Protein AF-A0A382ICH4-F1 (afdb_monomer_lite)

Foldseek 3Di:
DVCVVQCAAVPPDPLVVLLQLQLVPLQFPQADAQQDDCVPDDDCNSVSLVSLCVLVVLLVCVVCDVVLVVVLVVVLCVVAPVHDDDLVSSVVSNVVSDPDDCCLPSVVRHVDSWAWAWAWEDDPQKIKIFTPIQRDDWWWKWFAAPVRDTDDIDIDDDDGTMDMDGDPPRTPKMFIPPVPSGSHQARLRRINDEAEAEASHHYHDDSHYNYWYKYWAQPDADPQQGTKTFIKIWDDPTGNDQKIWIKTWTARPVVGDIKIKIKMKGKDRDDPAFSTKIWMWIFIDDPVDGDIDIDIDGDDDDD

Structure (mmCIF, N/CA/C/O backbone):
data_AF-A0A382ICH4-F1
#
_entry.id   AF-A0A382ICH4-F1
#
loop_
_atom_site.group_PDB
_atom_site.id
_atom_site.type_symbol
_atom_site.label_atom_id
_atom_site.label_alt_id
_atom_site.label_comp_id
_atom_site.label_asym_id
_atom_site.label_entity_id
_atom_site.label_seq_id
_atom_site.pdbx_PDB_ins_code
_atom_site.Cartn_x
_atom_site.Cartn_y
_atom_site.Cartn_z
_atom_site.occupancy
_atom_site.B_iso_or_equiv
_atom_site.auth_seq_id
_atom_site.auth_comp_id
_atom_site.auth_asym_id
_atom_site.auth_atom_id
_atom_site.pdbx_PDB_model_num
ATOM 1 N N . MET A 1 1 ? -13.951 3.269 -27.138 1.00 68.88 1 MET A N 1
ATOM 2 C CA . MET A 1 1 ? -12.563 3.792 -27.152 1.00 68.88 1 MET A CA 1
ATOM 3 C C . MET A 1 1 ? -11.577 2.667 -27.447 1.00 68.88 1 MET A C 1
ATOM 5 O O . MET A 1 1 ? -11.912 1.513 -27.205 1.00 68.88 1 MET A O 1
ATOM 9 N N . VAL A 1 2 ? -10.384 2.991 -27.962 1.00 75.94 2 VAL A N 1
ATOM 10 C CA . VAL A 1 2 ? -9.274 2.035 -28.182 1.00 75.94 2 VAL A CA 1
ATOM 11 C C . VAL A 1 2 ? -8.896 1.301 -26.886 1.00 75.94 2 VAL A C 1
ATOM 13 O O . VAL A 1 2 ? -8.631 0.105 -26.926 1.00 75.94 2 VAL A O 1
ATOM 16 N N . GLN A 1 3 ? -9.004 1.981 -25.740 1.00 73.62 3 GLN A N 1
ATOM 17 C CA . GLN A 1 3 ? -8.797 1.424 -24.401 1.00 73.62 3 GLN A CA 1
ATOM 18 C C . GLN A 1 3 ? -9.584 0.124 -24.154 1.00 73.62 3 GLN A C 1
ATOM 20 O O . GLN A 1 3 ? -8.986 -0.904 -23.850 1.00 73.62 3 GLN A O 1
ATOM 25 N N . ASN A 1 4 ? -10.901 0.128 -24.391 1.00 77.12 4 ASN A N 1
ATOM 26 C CA . ASN A 1 4 ? -11.757 -1.048 -24.174 1.00 77.12 4 ASN A CA 1
ATOM 27 C C . ASN A 1 4 ? -11.431 -2.205 -25.128 1.00 77.12 4 ASN A C 1
ATOM 29 O O . ASN A 1 4 ? -11.618 -3.361 -24.767 1.00 77.12 4 ASN A O 1
ATOM 33 N N . LYS A 1 5 ? -10.954 -1.904 -26.345 1.00 82.06 5 LYS A N 1
ATOM 34 C CA . LYS A 1 5 ? -10.548 -2.935 -27.315 1.00 82.06 5 LYS A CA 1
ATOM 35 C C . LYS A 1 5 ? -9.237 -3.613 -26.914 1.00 82.06 5 LYS A C 1
ATOM 37 O O . LYS A 1 5 ? -9.066 -4.790 -27.200 1.00 82.06 5 LYS A O 1
ATOM 42 N N . LEU A 1 6 ? -8.331 -2.870 -26.275 1.00 78.62 6 LEU A N 1
ATOM 43 C CA . LEU A 1 6 ? -7.047 -3.377 -25.782 1.00 78.62 6 LEU A CA 1
ATOM 44 C C . LEU A 1 6 ? -7.131 -3.968 -24.367 1.00 78.62 6 LEU A C 1
ATOM 46 O O . LEU A 1 6 ? -6.194 -4.636 -23.952 1.00 78.62 6 LEU A O 1
ATOM 50 N N . GLY A 1 7 ? -8.232 -3.734 -23.645 1.00 80.25 7 GLY A N 1
ATOM 51 C CA . GLY A 1 7 ? -8.434 -4.237 -22.285 1.00 80.25 7 GLY A CA 1
ATOM 52 C C . GLY A 1 7 ? -7.637 -3.497 -21.207 1.00 80.25 7 GLY A C 1
ATOM 53 O O . GLY A 1 7 ? -7.487 -4.033 -20.118 1.00 80.25 7 GLY A O 1
ATOM 54 N N . ILE A 1 8 ? -7.145 -2.282 -21.486 1.00 81.75 8 ILE A N 1
ATOM 55 C CA . ILE A 1 8 ? -6.365 -1.495 -20.514 1.00 81.75 8 ILE A CA 1
ATOM 56 C C . ILE A 1 8 ? -7.240 -1.167 -19.297 1.00 81.75 8 ILE A C 1
ATOM 58 O O . ILE A 1 8 ? -8.280 -0.519 -19.458 1.00 81.75 8 ILE A O 1
ATOM 62 N N . ALA A 1 9 ? -6.770 -1.537 -18.103 1.00 82.06 9 ALA A N 1
ATOM 63 C CA . ALA A 1 9 ? -7.409 -1.262 -16.816 1.00 82.06 9 ALA A CA 1
ATOM 64 C C . ALA A 1 9 ? -8.843 -1.809 -16.707 1.00 82.06 9 ALA A C 1
ATOM 66 O O . ALA A 1 9 ? -9.706 -1.190 -16.085 1.00 82.06 9 ALA A O 1
ATOM 67 N N . LYS A 1 10 ? -9.129 -2.938 -17.369 1.00 83.12 10 LYS A N 1
ATOM 68 C CA . LYS A 1 10 ? -10.495 -3.460 -17.502 1.00 83.12 10 LYS A CA 1
ATOM 69 C C . LYS A 1 10 ? -11.122 -3.848 -16.159 1.00 83.12 10 LYS A C 1
ATOM 71 O O . LYS A 1 10 ? -12.328 -3.675 -16.006 1.00 83.12 10 LYS A O 1
ATOM 76 N N . ASN A 1 11 ? -10.332 -4.372 -15.224 1.00 86.25 11 ASN A N 1
ATOM 77 C CA . ASN A 1 11 ? -10.793 -4.876 -13.930 1.00 86.25 11 ASN A CA 1
ATOM 78 C C . ASN A 1 11 ? -10.281 -4.024 -12.759 1.00 86.25 11 ASN A C 1
ATOM 80 O O . ASN A 1 11 ? -10.282 -4.478 -11.614 1.00 86.25 11 ASN A O 1
ATOM 84 N N . LEU A 1 12 ? -9.835 -2.798 -13.037 1.00 87.19 12 LEU A N 1
ATOM 85 C CA . LEU A 1 12 ? -9.295 -1.906 -12.024 1.00 87.19 12 LEU A CA 1
ATOM 86 C C . LEU A 1 12 ? -10.384 -1.538 -11.004 1.00 87.19 12 LEU A C 1
ATOM 88 O O . LEU A 1 12 ? -11.425 -0.975 -11.357 1.00 87.19 12 LEU A O 1
ATOM 92 N N . LYS A 1 13 ? -10.150 -1.867 -9.731 1.00 89.62 13 LYS A N 1
ATOM 93 C CA . LYS A 1 13 ? -11.107 -1.611 -8.647 1.00 89.62 13 LYS A CA 1
ATOM 94 C C . LYS A 1 13 ? -11.176 -0.108 -8.361 1.00 89.62 13 LYS A C 1
ATOM 96 O O . LYS A 1 13 ? -10.147 0.553 -8.280 1.00 89.62 13 LYS A O 1
ATOM 101 N N . PHE A 1 14 ? -12.369 0.437 -8.105 1.00 87.44 14 PHE A N 1
ATOM 102 C CA . PHE A 1 14 ? -12.491 1.849 -7.706 1.00 87.44 14 PHE A CA 1
ATOM 103 C C . PHE A 1 14 ? -11.710 2.156 -6.416 1.00 87.44 14 PHE A C 1
ATOM 105 O O . PHE A 1 14 ? -11.030 3.172 -6.328 1.00 87.44 14 PHE A O 1
ATOM 112 N N . SER A 1 15 ? -11.720 1.227 -5.453 1.00 89.81 15 SER A N 1
ATOM 113 C CA . SER A 1 15 ? -10.943 1.332 -4.210 1.00 89.81 15 SER A CA 1
ATOM 114 C C . SER A 1 15 ? -9.436 1.457 -4.437 1.00 89.81 15 SER A C 1
ATOM 116 O O . SER A 1 15 ? -8.741 2.041 -3.610 1.00 89.81 15 SER A O 1
ATOM 118 N N . TRP A 1 16 ? -8.926 0.951 -5.563 1.00 92.31 16 TRP A N 1
ATOM 119 C CA . TRP A 1 16 ? -7.519 1.091 -5.908 1.00 92.31 16 TRP A CA 1
ATOM 120 C C . TRP A 1 16 ? -7.150 2.543 -6.235 1.00 92.31 16 TRP A C 1
ATOM 122 O O . TRP A 1 16 ? -6.033 2.947 -5.942 1.00 92.31 16 TRP A O 1
ATOM 132 N N . PHE A 1 17 ? -8.068 3.355 -6.775 1.00 90.75 17 PHE A N 1
ATOM 133 C CA . PHE A 1 17 ? -7.797 4.776 -7.017 1.00 90.75 17 PHE A CA 1
ATOM 134 C C . PHE A 1 17 ? -7.643 5.568 -5.716 1.00 90.75 17 PHE A C 1
ATOM 136 O O . PHE A 1 17 ? -6.726 6.378 -5.616 1.00 90.75 17 PHE A O 1
ATOM 143 N N . GLU A 1 18 ? -8.484 5.309 -4.713 1.00 92.00 18 GLU A N 1
ATOM 144 C CA . GLU A 1 18 ? -8.353 5.939 -3.389 1.00 92.00 18 GLU A CA 1
ATOM 145 C C . GLU A 1 18 ? -7.043 5.524 -2.711 1.00 92.00 18 GLU A C 1
ATOM 147 O O . GLU A 1 18 ? -6.283 6.366 -2.232 1.00 92.00 18 GLU A O 1
ATOM 152 N N . TYR A 1 19 ? -6.719 4.227 -2.770 1.00 95.25 19 TYR A N 1
ATOM 153 C CA . TYR A 1 19 ? -5.421 3.713 -2.336 1.00 95.25 19 TYR A CA 1
ATOM 154 C C . TYR A 1 19 ? -4.259 4.388 -3.068 1.00 95.25 19 TYR A C 1
ATOM 156 O O . TYR A 1 19 ? -3.299 4.810 -2.430 1.00 95.25 19 TYR A O 1
ATOM 164 N N . PHE A 1 20 ? -4.348 4.522 -4.392 1.00 93.62 20 PHE A N 1
ATOM 165 C CA . PHE A 1 20 ? -3.321 5.151 -5.212 1.00 93.62 20 PHE A CA 1
ATOM 166 C C . PHE A 1 20 ? -3.057 6.589 -4.756 1.00 93.62 20 PHE A C 1
ATOM 168 O O . PHE A 1 20 ? -1.901 6.954 -4.565 1.00 93.62 20 PHE A O 1
ATOM 175 N N . GLN A 1 21 ? -4.107 7.394 -4.551 1.00 91.94 21 GLN A N 1
ATOM 176 C CA . GLN A 1 21 ? -3.966 8.783 -4.098 1.00 91.94 21 GLN A CA 1
ATOM 177 C C . GLN A 1 21 ? -3.294 8.867 -2.723 1.00 91.94 21 GLN A C 1
ATOM 179 O O . GLN A 1 21 ? -2.354 9.641 -2.557 1.00 91.94 21 GLN A O 1
ATOM 184 N N . TYR A 1 22 ? -3.711 8.022 -1.775 1.00 94.44 22 TYR A N 1
ATOM 185 C CA . TYR A 1 22 ? -3.114 7.968 -0.441 1.00 94.44 22 TYR A CA 1
ATOM 186 C C . TYR A 1 22 ? -1.641 7.529 -0.488 1.00 94.44 22 TYR A C 1
ATOM 188 O O . TYR A 1 22 ? -0.748 8.219 0.011 1.00 94.44 22 TYR A O 1
ATOM 196 N N . ALA A 1 23 ? -1.369 6.382 -1.112 1.00 94.12 23 ALA A N 1
ATOM 197 C CA . ALA A 1 23 ? -0.060 5.741 -1.081 1.00 94.12 23 ALA A CA 1
ATOM 198 C C . ALA A 1 23 ? 1.003 6.516 -1.878 1.00 94.12 23 ALA A C 1
ATOM 200 O O . ALA A 1 23 ? 2.186 6.416 -1.564 1.00 94.12 23 ALA A O 1
ATOM 201 N N . MET A 1 24 ? 0.602 7.335 -2.861 1.00 90.06 24 MET A N 1
ATOM 202 C CA . MET A 1 24 ? 1.509 8.257 -3.562 1.00 90.06 24 MET A CA 1
ATOM 203 C C . MET A 1 24 ? 2.172 9.272 -2.627 1.00 90.06 24 MET A C 1
ATOM 205 O O . MET A 1 24 ? 3.283 9.719 -2.912 1.00 90.06 24 MET A O 1
ATOM 209 N N . THR A 1 25 ? 1.501 9.662 -1.541 1.00 88.44 25 THR A N 1
ATOM 210 C CA . THR A 1 25 ? 1.976 10.738 -0.663 1.00 88.44 25 THR A CA 1
ATOM 211 C C . THR A 1 25 ? 2.266 10.292 0.756 1.00 88.44 25 THR A C 1
ATOM 213 O O . THR A 1 25 ? 2.956 11.024 1.449 1.00 88.44 25 THR A O 1
ATOM 216 N N . ALA A 1 26 ? 1.811 9.110 1.181 1.00 91.62 26 ALA A N 1
ATOM 217 C CA . ALA A 1 26 ? 1.908 8.626 2.562 1.00 91.62 26 ALA A CA 1
ATOM 218 C C . ALA A 1 26 ? 3.318 8.716 3.177 1.00 91.62 26 ALA A C 1
ATOM 220 O O . ALA A 1 26 ? 3.446 9.071 4.341 1.00 91.62 26 ALA A O 1
ATOM 221 N N . LYS A 1 27 ? 4.372 8.460 2.389 1.00 89.50 27 LYS A N 1
ATOM 222 C CA . LYS A 1 27 ? 5.776 8.539 2.838 1.00 89.50 27 LYS A CA 1
ATOM 223 C C . LYS A 1 27 ? 6.430 9.916 2.647 1.00 89.50 27 LYS A C 1
ATOM 225 O O . LYS A 1 27 ? 7.627 10.074 2.892 1.00 89.50 27 LYS A O 1
ATOM 230 N N . SER A 1 28 ? 5.695 10.910 2.147 1.00 87.06 28 SER A N 1
ATOM 231 C CA . SER A 1 28 ? 6.245 12.249 1.939 1.00 87.06 28 SER A CA 1
ATOM 232 C C . SER A 1 28 ? 6.440 12.954 3.284 1.00 87.06 28 SER A C 1
ATOM 234 O O . SER A 1 28 ? 5.507 13.010 4.082 1.00 87.06 28 SER A O 1
ATOM 236 N N . PRO A 1 29 ? 7.586 13.613 3.517 1.00 84.75 29 PRO A N 1
ATOM 237 C CA . PRO A 1 29 ? 7.788 14.405 4.730 1.00 84.75 29 PRO A CA 1
ATOM 238 C C . PRO A 1 29 ? 6.921 15.674 4.777 1.00 84.75 29 PRO A C 1
ATOM 240 O O . PRO A 1 29 ? 6.910 16.371 5.781 1.00 84.75 29 PRO A O 1
ATOM 243 N N . SER A 1 30 ? 6.198 15.991 3.696 1.00 87.25 30 SER A N 1
ATOM 244 C CA . SER A 1 30 ? 5.257 17.114 3.639 1.00 87.25 30 SER A CA 1
ATOM 245 C C . SER A 1 30 ? 3.813 16.738 3.985 1.00 87.25 30 SER A C 1
ATOM 247 O O . SER A 1 30 ? 2.936 17.592 3.842 1.00 87.25 30 SER A O 1
ATOM 249 N N . VAL A 1 31 ? 3.530 15.482 4.356 1.00 90.69 31 VAL A N 1
ATOM 250 C CA . VAL A 1 31 ? 2.182 15.066 4.781 1.00 90.69 31 VAL A CA 1
ATOM 251 C C . VAL A 1 31 ? 1.790 15.826 6.047 1.00 90.69 31 VAL A C 1
ATOM 253 O O . VAL A 1 31 ? 2.623 16.105 6.904 1.00 90.69 31 VAL A O 1
ATOM 256 N N . GLN A 1 32 ? 0.509 16.169 6.161 1.00 94.00 32 GLN A N 1
ATOM 257 C CA . GLN A 1 32 ? -0.069 16.805 7.344 1.00 94.00 32 GLN A CA 1
ATOM 258 C C . GLN A 1 32 ? -1.134 15.884 7.968 1.00 94.00 32 GLN A C 1
ATOM 260 O O . GLN A 1 32 ? -1.776 15.132 7.231 1.00 94.00 32 GLN A O 1
ATOM 265 N N . PRO A 1 33 ? -1.326 15.908 9.300 1.00 94.44 33 PRO A N 1
ATOM 266 C CA . PRO A 1 33 ? -2.348 15.101 9.969 1.00 94.44 33 PRO A CA 1
ATOM 267 C C . PRO A 1 33 ? -3.765 15.566 9.607 1.00 94.44 33 PRO A C 1
ATOM 269 O O . PRO A 1 33 ? -3.960 16.711 9.202 1.00 94.44 33 PRO A O 1
ATOM 272 N N . LEU A 1 34 ? -4.760 14.688 9.781 1.00 93.00 34 LEU A N 1
ATOM 273 C CA . LEU A 1 34 ? -6.161 14.949 9.411 1.00 93.00 34 LEU A CA 1
ATOM 274 C C . LEU A 1 34 ? -6.870 15.918 10.368 1.00 93.00 34 LEU A C 1
ATOM 276 O O . LEU A 1 34 ? -7.884 16.516 10.006 1.00 93.00 34 LEU A O 1
ATOM 280 N N . SER A 1 35 ? -6.346 16.074 11.583 1.00 91.69 35 SER A N 1
ATOM 281 C CA . SER A 1 35 ? -6.922 16.896 12.652 1.00 91.69 35 SER A CA 1
ATOM 282 C C . SER A 1 35 ? -6.744 18.411 12.469 1.00 91.69 35 SER A C 1
ATOM 284 O O . SER A 1 35 ? -7.270 19.184 13.272 1.00 91.69 35 SER A O 1
ATOM 286 N N . LEU A 1 36 ? -6.039 18.864 11.424 1.00 92.81 36 LEU A N 1
ATOM 287 C CA . LEU A 1 36 ? -5.849 20.295 11.169 1.00 92.81 36 LEU A CA 1
ATOM 288 C C . LEU A 1 36 ? -7.116 20.975 10.641 1.00 92.81 36 LEU A C 1
ATOM 290 O O . LEU A 1 36 ? -7.967 20.375 9.974 1.00 92.81 36 LEU A O 1
ATOM 294 N N . LYS A 1 37 ? -7.205 22.286 10.868 1.00 90.81 37 LYS A N 1
ATOM 295 C CA . LYS A 1 37 ? -8.235 23.134 10.264 1.00 90.81 37 LYS A CA 1
ATOM 296 C C . LYS A 1 37 ? -7.954 23.341 8.781 1.00 90.81 37 LYS A C 1
ATOM 298 O O . LYS A 1 37 ? -6.813 23.350 8.330 1.00 90.81 37 LYS A O 1
ATOM 303 N N . ALA A 1 38 ? -9.010 23.613 8.016 1.00 89.12 38 ALA A N 1
ATOM 304 C CA . ALA A 1 38 ? -8.916 23.797 6.567 1.00 89.12 38 ALA A CA 1
ATOM 305 C C . ALA A 1 38 ? -7.869 24.848 6.139 1.00 89.12 38 ALA A C 1
ATOM 307 O O . ALA A 1 38 ? -7.194 24.664 5.133 1.00 89.12 38 ALA A O 1
ATOM 308 N N . ASN A 1 39 ? -7.712 25.928 6.909 1.00 92.62 39 ASN A N 1
ATOM 309 C CA . ASN A 1 39 ? -6.767 27.013 6.634 1.00 92.62 39 ASN A CA 1
ATOM 310 C C . ASN A 1 39 ? -5.325 26.741 7.104 1.00 92.62 39 ASN A C 1
ATOM 312 O O . ASN A 1 39 ? -4.461 27.581 6.872 1.00 92.62 39 ASN A O 1
ATOM 316 N N . GLU A 1 40 ? -5.072 25.621 7.783 1.00 94.12 40 GLU A N 1
ATOM 317 C CA . GLU A 1 40 ? -3.742 25.199 8.252 1.00 94.12 40 GLU A CA 1
ATOM 318 C C . GLU A 1 40 ? -3.070 24.223 7.269 1.00 94.12 40 GLU A C 1
ATOM 320 O O . GLU A 1 40 ? -1.880 23.925 7.389 1.00 94.12 40 GLU A O 1
ATOM 325 N N . TYR A 1 41 ? -3.812 23.728 6.275 1.00 92.44 41 TYR A N 1
ATOM 326 C CA . TYR A 1 41 ? -3.265 22.864 5.235 1.00 92.44 41 TYR A CA 1
ATOM 327 C C . TYR A 1 41 ? -2.511 23.643 4.161 1.00 92.44 41 TYR A C 1
ATOM 329 O O . TYR A 1 41 ? -2.960 24.680 3.674 1.00 92.44 41 TYR A O 1
ATOM 337 N N . ASN A 1 42 ? -1.394 23.066 3.728 1.00 90.62 42 ASN A N 1
ATOM 338 C CA . ASN A 1 42 ? -0.541 23.597 2.678 1.00 90.62 42 ASN A CA 1
ATOM 339 C C . ASN A 1 42 ? -0.846 22.925 1.334 1.00 90.62 42 ASN A C 1
ATOM 341 O O . ASN A 1 42 ? -0.869 21.697 1.226 1.00 90.62 42 ASN A O 1
ATOM 345 N N . GLY A 1 43 ? -1.022 23.732 0.284 1.00 87.12 43 GLY A N 1
ATOM 346 C CA . GLY A 1 43 ? -1.109 23.254 -1.098 1.00 87.12 43 GLY A CA 1
ATOM 347 C C . GLY A 1 43 ? -2.149 22.147 -1.306 1.00 87.12 43 GLY A C 1
ATOM 348 O O . GLY A 1 43 ? -3.326 22.310 -0.991 1.00 87.12 43 GLY A O 1
ATOM 349 N N . SER A 1 44 ? -1.714 21.014 -1.861 1.00 84.44 44 SER A N 1
ATOM 350 C CA . SER A 1 44 ? -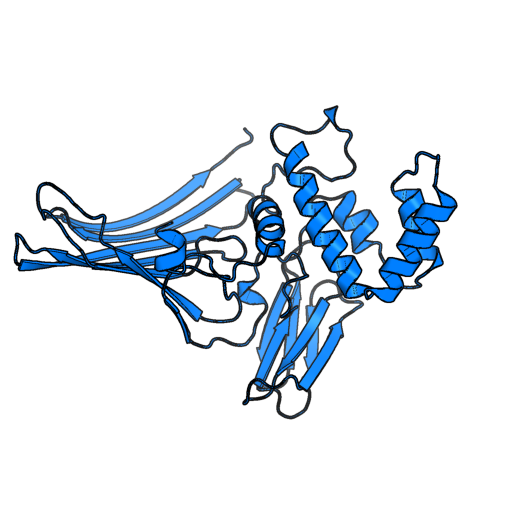2.578 19.873 -2.183 1.00 84.44 44 SER A CA 1
ATOM 351 C C . SER A 1 44 ? -2.943 18.988 -0.984 1.00 84.44 44 SER A C 1
ATOM 353 O O . SER A 1 44 ? -3.823 18.138 -1.137 1.00 84.44 44 SER A O 1
ATOM 355 N N . ASN A 1 45 ? -2.340 19.180 0.200 1.00 85.88 45 ASN A N 1
ATOM 356 C CA . ASN A 1 45 ? -2.599 18.324 1.368 1.00 85.88 45 ASN A CA 1
ATOM 357 C C . ASN A 1 45 ? -4.078 18.307 1.760 1.00 85.88 45 ASN A C 1
ATOM 359 O O . ASN A 1 45 ? -4.604 17.244 2.076 1.00 85.88 45 ASN A O 1
ATOM 363 N N . TYR A 1 46 ? -4.780 19.442 1.640 1.00 85.94 46 TYR A N 1
ATOM 364 C CA . TYR A 1 46 ? -6.213 19.512 1.941 1.00 85.94 46 TYR A CA 1
ATOM 365 C C . TYR A 1 46 ? -7.035 18.474 1.155 1.00 85.94 46 TYR A C 1
ATOM 367 O O . TYR A 1 46 ? -7.942 17.857 1.706 1.00 85.94 46 TYR A O 1
ATOM 375 N N . GLY A 1 47 ? -6.704 18.254 -0.123 1.00 84.00 47 GLY A N 1
ATOM 376 C CA . GLY A 1 47 ? -7.377 17.266 -0.971 1.00 84.00 47 GLY A CA 1
ATOM 377 C C . GLY A 1 47 ? -6.918 15.830 -0.708 1.00 84.00 47 GLY A C 1
ATOM 378 O O . GLY A 1 47 ? -7.734 14.911 -0.701 1.00 84.00 47 GLY A O 1
ATOM 379 N N . LEU A 1 48 ? -5.626 15.627 -0.448 1.00 80.50 48 LEU A N 1
ATOM 380 C CA . LEU A 1 48 ? -5.049 14.295 -0.227 1.00 80.50 48 LEU A CA 1
ATOM 381 C C . LEU A 1 48 ? -5.576 13.625 1.050 1.00 80.50 48 LEU A C 1
ATOM 383 O O . LEU A 1 48 ? -5.725 12.404 1.090 1.00 80.50 48 LEU A O 1
ATOM 387 N N . ASN A 1 49 ? -5.958 14.411 2.053 1.00 87.31 49 ASN A N 1
ATOM 388 C CA . ASN A 1 49 ? -6.538 13.911 3.300 1.00 87.31 49 ASN A CA 1
ATOM 389 C C . ASN A 1 49 ? -7.825 13.104 3.114 1.00 87.31 49 ASN A C 1
ATOM 391 O O . ASN A 1 49 ? -8.073 12.170 3.874 1.00 87.31 49 ASN A O 1
ATOM 395 N N . TYR A 1 50 ? -8.622 13.417 2.087 1.00 90.19 50 TYR A N 1
ATOM 396 C CA . TYR A 1 50 ? -9.835 12.656 1.781 1.00 90.19 50 TYR A CA 1
ATOM 397 C C . TYR A 1 50 ? -9.507 11.200 1.439 1.00 90.19 50 TYR A C 1
ATOM 399 O O . TYR A 1 50 ? -10.193 10.297 1.916 1.00 90.19 50 TYR A O 1
ATOM 407 N N . SER A 1 51 ? -8.419 10.969 0.695 1.00 93.00 51 SER A N 1
ATOM 408 C CA . SER A 1 51 ? -7.982 9.617 0.338 1.00 93.00 51 SER A CA 1
ATOM 409 C C . SER A 1 51 ? -7.508 8.825 1.560 1.00 93.00 51 SER A C 1
ATOM 411 O O . SER A 1 51 ? -7.918 7.678 1.721 1.00 93.00 51 SER A O 1
ATOM 413 N N . LYS A 1 52 ? -6.742 9.446 2.480 1.00 94.69 52 LYS A N 1
ATOM 414 C CA . LYS A 1 52 ? -6.322 8.816 3.750 1.00 94.69 52 LYS A CA 1
ATOM 415 C C . LYS A 1 52 ? -7.544 8.401 4.573 1.00 94.69 52 LYS A C 1
ATOM 417 O O . LYS A 1 52 ? -7.646 7.241 4.961 1.00 94.69 52 LYS A O 1
ATOM 422 N N . THR A 1 53 ? -8.499 9.307 4.783 1.00 94.75 53 THR A N 1
ATOM 423 C CA . THR A 1 53 ? -9.734 8.985 5.515 1.00 94.75 53 THR A CA 1
ATOM 424 C C . THR A 1 53 ? -10.486 7.836 4.845 1.00 94.75 53 THR A C 1
ATOM 426 O O . THR A 1 53 ? -10.803 6.855 5.507 1.00 94.75 53 THR A O 1
ATOM 429 N N . ALA A 1 54 ? -10.703 7.894 3.527 1.00 95.38 54 ALA A N 1
ATOM 430 C CA . ALA A 1 54 ? -11.456 6.872 2.803 1.00 95.38 54 ALA A CA 1
ATOM 431 C C . ALA A 1 54 ? -10.857 5.465 2.963 1.00 95.38 54 ALA A C 1
ATOM 433 O O . ALA A 1 54 ? -11.577 4.515 3.281 1.00 95.38 54 ALA A O 1
ATOM 434 N N . VAL A 1 55 ? -9.541 5.318 2.775 1.00 96.88 55 VAL A N 1
ATOM 435 C CA . VAL A 1 55 ? -8.893 4.000 2.830 1.00 96.88 55 VAL A CA 1
ATOM 436 C C . VAL A 1 55 ? -8.811 3.449 4.252 1.00 96.88 55 VAL A C 1
ATOM 438 O O . VAL A 1 55 ? -9.058 2.262 4.458 1.00 96.88 55 VAL A O 1
ATOM 441 N N . PHE A 1 56 ? -8.544 4.293 5.252 1.00 97.56 56 PHE A N 1
ATOM 442 C CA . PHE A 1 56 ? -8.477 3.842 6.643 1.00 97.56 56 PHE A CA 1
ATOM 443 C C . PHE A 1 56 ? -9.857 3.576 7.247 1.00 97.56 56 PHE A C 1
ATOM 445 O O . PHE A 1 56 ? -9.997 2.624 8.010 1.00 97.56 56 PHE A O 1
ATOM 452 N N . THR A 1 57 ? -10.896 4.343 6.895 1.00 97.12 57 THR A N 1
ATOM 453 C CA . THR A 1 57 ? -12.271 4.033 7.323 1.00 97.12 57 THR A CA 1
ATOM 454 C C . THR A 1 57 ? -12.751 2.726 6.696 1.00 97.12 57 THR A C 1
ATOM 456 O O . THR A 1 57 ? -13.387 1.924 7.375 1.00 97.12 57 THR A O 1
ATOM 459 N N . ARG A 1 58 ? -12.394 2.454 5.432 1.00 97.06 58 ARG A N 1
ATOM 460 C CA . ARG A 1 58 ? -12.665 1.156 4.798 1.00 97.06 58 ARG A CA 1
ATOM 461 C C . ARG A 1 58 ? -11.942 0.012 5.511 1.00 97.06 58 ARG A C 1
ATOM 463 O O . ARG A 1 58 ? -12.532 -1.044 5.719 1.00 97.06 58 ARG A O 1
ATOM 470 N N . PHE A 1 59 ? -10.689 0.216 5.912 1.00 98.19 59 PHE A N 1
ATOM 471 C CA . PHE A 1 59 ? -9.956 -0.779 6.693 1.00 98.19 59 PHE A CA 1
ATOM 472 C C . PHE A 1 59 ? -10.586 -1.015 8.072 1.00 98.19 59 PHE A C 1
ATOM 474 O O . PHE A 1 59 ? -10.741 -2.159 8.491 1.00 98.19 59 PHE A O 1
ATOM 481 N N . LEU A 1 60 ? -11.023 0.052 8.749 1.00 98.12 60 LEU A N 1
ATOM 482 C CA . LEU A 1 60 ? -11.758 -0.042 10.009 1.00 98.12 60 LEU A CA 1
ATOM 483 C C . LEU A 1 60 ? -13.071 -0.818 9.842 1.00 98.12 60 LEU A C 1
ATOM 485 O O . LEU A 1 60 ? -13.370 -1.681 10.663 1.00 98.12 60 LEU A O 1
ATOM 489 N N . GLN A 1 61 ? -13.825 -0.554 8.772 1.00 97.94 61 GLN A N 1
ATOM 490 C CA . GLN A 1 61 ? -15.030 -1.310 8.432 1.00 97.94 61 GLN A CA 1
ATOM 491 C C . GLN A 1 61 ? -14.713 -2.797 8.225 1.00 97.94 61 GLN A C 1
ATOM 493 O O . GLN A 1 61 ? -15.398 -3.635 8.800 1.00 97.94 61 GLN A O 1
ATOM 498 N N . HIS A 1 62 ? -13.653 -3.136 7.480 1.00 97.62 62 HIS A N 1
ATOM 499 C CA . HIS A 1 62 ? -13.217 -4.529 7.293 1.00 97.62 62 HIS A CA 1
ATOM 500 C C . HIS A 1 62 ? -12.861 -5.210 8.622 1.00 97.62 62 HIS A C 1
ATOM 502 O O . HIS A 1 62 ? -13.225 -6.359 8.859 1.00 97.62 62 HIS A O 1
ATOM 508 N N . TYR A 1 63 ? -12.199 -4.485 9.526 1.00 97.88 63 TYR A N 1
ATOM 509 C CA . TYR A 1 63 ? -11.831 -4.991 10.848 1.00 97.88 63 TYR A CA 1
ATOM 510 C C . TYR A 1 63 ? -13.028 -5.205 11.788 1.00 97.88 63 TYR A C 1
ATOM 512 O O . TYR A 1 63 ? -13.043 -6.159 12.572 1.00 97.88 63 TYR A O 1
ATOM 520 N N . LEU A 1 64 ? -14.029 -4.323 11.740 1.00 97.62 64 LEU A N 1
ATOM 521 C CA . LEU A 1 64 ? -15.229 -4.418 12.577 1.00 97.62 64 LEU A CA 1
ATOM 522 C C . LEU A 1 64 ? -16.300 -5.348 11.990 1.00 97.62 64 LEU A C 1
ATOM 524 O O . LEU A 1 64 ? -17.066 -5.941 12.752 1.00 97.62 64 LEU A O 1
ATOM 528 N N . GLY A 1 65 ? -16.338 -5.480 10.665 1.00 97.31 65 GLY A N 1
ATOM 529 C CA . GLY A 1 65 ? -17.405 -6.122 9.904 1.00 97.31 65 GLY A CA 1
ATOM 530 C C . GLY A 1 65 ? -18.551 -5.162 9.561 1.00 97.31 65 GLY A C 1
ATOM 531 O O . GLY A 1 65 ? -18.868 -4.244 10.323 1.00 97.31 65 GLY A O 1
ATOM 532 N N . ASP A 1 66 ? -19.200 -5.409 8.420 1.00 97.50 66 ASP A N 1
ATOM 533 C CA . ASP A 1 66 ? -20.247 -4.542 7.857 1.00 97.50 66 ASP A CA 1
ATOM 534 C C . ASP A 1 66 ? -21.426 -4.331 8.814 1.00 97.50 66 ASP A C 1
ATOM 536 O O . ASP A 1 66 ? -21.804 -3.196 9.080 1.00 97.50 66 ASP A O 1
ATOM 540 N N . GLU A 1 67 ? -21.953 -5.403 9.415 1.00 98.06 67 GLU A N 1
ATOM 541 C CA . GLU A 1 67 ? -23.099 -5.317 10.333 1.00 98.06 67 GLU A CA 1
ATOM 542 C C . GLU A 1 67 ? -22.807 -4.422 11.545 1.00 98.06 67 GLU A C 1
ATOM 544 O O . GLU A 1 67 ? -23.653 -3.638 11.979 1.00 98.06 67 GLU A O 1
ATOM 549 N N . LYS A 1 68 ? -21.587 -4.517 12.090 1.00 98.06 68 LYS A N 1
ATOM 550 C CA . LYS A 1 68 ? -21.169 -3.712 13.240 1.00 98.06 68 LYS A CA 1
ATOM 551 C C . LYS A 1 68 ? -20.952 -2.257 12.842 1.00 98.06 68 LYS A C 1
ATOM 553 O O . LYS A 1 68 ? -21.324 -1.362 13.599 1.00 98.06 68 LYS A O 1
ATOM 558 N N . MET A 1 69 ? -20.357 -2.023 11.674 1.00 98.06 69 MET A N 1
ATOM 559 C CA . MET A 1 69 ? -20.176 -0.679 11.136 1.00 98.06 69 MET A CA 1
ATOM 560 C C . MET A 1 69 ? -21.532 -0.003 10.883 1.00 98.06 69 MET A C 1
ATOM 562 O O . MET A 1 69 ? -21.724 1.142 11.287 1.00 98.06 69 MET A O 1
ATOM 566 N N . ASP A 1 70 ? -22.496 -0.721 10.305 1.00 98.38 70 ASP A N 1
ATOM 567 C CA . ASP A 1 70 ? -23.851 -0.221 10.061 1.00 98.38 70 ASP A CA 1
ATOM 568 C C . ASP A 1 70 ? -24.575 0.140 11.365 1.00 98.38 70 ASP A C 1
ATOM 570 O O . ASP A 1 70 ? -25.168 1.216 11.463 1.00 98.38 70 ASP A O 1
ATOM 574 N N . GLU A 1 71 ? -24.493 -0.715 12.390 1.00 98.44 71 GLU A N 1
ATOM 575 C CA . GLU A 1 71 ? -25.042 -0.444 13.726 1.00 98.44 71 GLU A CA 1
ATOM 576 C C . GLU A 1 71 ? -24.462 0.850 14.328 1.00 98.44 71 GLU A C 1
ATOM 578 O O . GLU A 1 71 ? -25.209 1.718 14.785 1.00 98.44 71 GLU A O 1
ATOM 583 N N . ILE A 1 72 ? -23.134 1.003 14.281 1.00 98.44 72 ILE A N 1
ATOM 584 C CA . ILE A 1 72 ? -22.411 2.178 14.789 1.00 98.44 72 ILE A CA 1
ATOM 585 C C . ILE A 1 72 ? -22.837 3.448 14.048 1.00 98.44 72 ILE A C 1
ATOM 587 O O . ILE A 1 72 ? -23.119 4.473 14.671 1.00 98.44 72 ILE A O 1
ATOM 591 N N . MET A 1 73 ? -22.902 3.397 12.716 1.00 98.31 73 MET A N 1
ATOM 592 C CA . MET A 1 73 ? -23.240 4.566 11.906 1.00 98.31 73 MET A CA 1
ATOM 593 C C . MET A 1 73 ? -24.713 4.971 12.051 1.00 98.31 73 MET A C 1
ATOM 595 O O . MET A 1 73 ? -25.019 6.166 12.008 1.00 98.31 73 MET A O 1
ATOM 599 N N . GLN A 1 74 ? -25.618 4.015 12.286 1.00 98.50 74 GLN A N 1
ATOM 600 C CA . GLN A 1 74 ? -27.013 4.303 12.630 1.00 98.50 74 GLN A CA 1
ATOM 601 C C . GLN A 1 74 ? -27.131 5.008 13.989 1.00 98.50 74 GLN A C 1
ATOM 603 O O . GLN A 1 74 ? -27.816 6.029 14.075 1.00 98.50 74 GLN A O 1
ATOM 608 N N . ASP A 1 75 ? -26.439 4.535 15.033 1.00 98.56 75 ASP A N 1
ATOM 609 C CA . ASP A 1 75 ? -26.443 5.196 16.351 1.00 98.56 75 ASP A CA 1
ATOM 610 C C . ASP A 1 75 ? -25.804 6.591 16.293 1.00 98.56 75 ASP A C 1
ATOM 612 O O . ASP A 1 75 ? -26.321 7.544 16.887 1.00 98.56 75 ASP A O 1
ATOM 616 N N . TYR A 1 76 ? -24.724 6.743 15.520 1.00 98.44 76 TYR A N 1
ATOM 617 C CA . TYR A 1 76 ? -24.103 8.042 15.267 1.00 98.44 76 TYR A CA 1
ATOM 618 C C . TYR A 1 76 ? -25.102 9.017 14.637 1.00 98.44 76 TYR A C 1
ATOM 620 O O . TYR A 1 76 ? -25.288 10.123 15.152 1.00 98.44 76 TYR A O 1
ATOM 628 N N . PHE A 1 77 ? -25.790 8.599 13.568 1.00 98.25 77 PHE A N 1
ATOM 629 C CA . PHE A 1 77 ? -26.809 9.416 12.916 1.00 98.25 77 PHE A CA 1
ATOM 630 C C . PHE A 1 77 ? -27.946 9.778 13.877 1.00 98.25 77 PHE A C 1
ATOM 632 O O . PHE A 1 77 ? -28.286 10.951 14.008 1.00 98.25 77 PHE A O 1
ATOM 639 N N . GLU A 1 78 ? -28.517 8.809 14.591 1.00 98.44 78 GLU A N 1
ATOM 640 C CA . GLU A 1 78 ? -29.639 9.057 15.501 1.00 98.44 78 GLU A CA 1
ATOM 641 C C . GLU A 1 78 ? -29.267 9.989 16.663 1.00 98.44 78 GLU A C 1
ATOM 643 O O . GLU A 1 78 ? -30.061 10.851 17.053 1.00 98.44 78 GLU A O 1
ATOM 648 N N . THR A 1 79 ? -28.041 9.874 17.175 1.00 98.19 79 THR A N 1
ATOM 649 C CA . THR A 1 79 ? -27.534 10.702 18.276 1.00 98.19 79 THR A CA 1
ATOM 650 C C . THR A 1 79 ? -27.232 12.136 17.833 1.00 98.19 79 THR A C 1
ATOM 652 O O . THR A 1 79 ? -27.500 13.095 18.578 1.00 98.19 79 THR A O 1
ATOM 655 N N . TRP A 1 80 ? -26.679 12.296 16.627 1.00 98.00 80 TRP A N 1
ATOM 656 C CA . TRP A 1 80 ? -26.122 13.558 16.132 1.00 98.00 80 TRP A CA 1
ATOM 657 C C . TRP A 1 80 ? -26.918 14.225 15.011 1.00 98.00 80 TRP A C 1
ATOM 659 O O . TRP A 1 80 ? -26.544 15.314 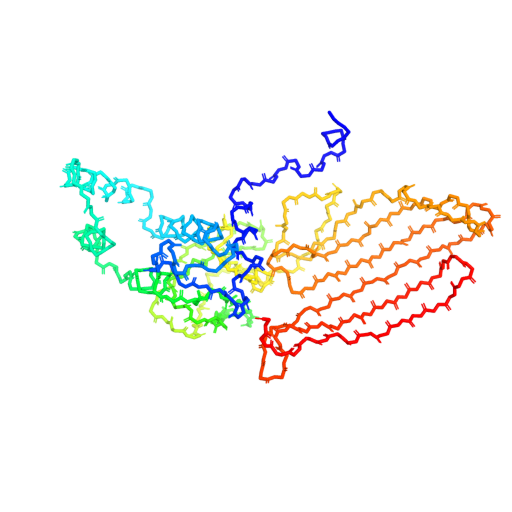14.572 1.00 98.00 80 TRP A O 1
ATOM 669 N N . LYS A 1 81 ? -28.050 13.655 14.584 1.00 97.69 81 LYS A N 1
ATOM 670 C CA . LYS A 1 81 ? -28.958 14.318 13.641 1.00 97.69 81 LYS A CA 1
ATOM 671 C C . LYS A 1 81 ? -29.315 15.720 14.139 1.00 97.69 81 LYS A C 1
ATOM 673 O O . LYS A 1 81 ? -29.681 15.918 15.299 1.00 97.69 81 LYS A O 1
ATOM 678 N N . PHE A 1 82 ? -29.190 16.693 13.237 1.00 97.56 82 PHE A N 1
ATOM 679 C CA . PHE A 1 82 ? -29.393 18.126 13.493 1.00 97.56 82 PHE A CA 1
ATOM 680 C C . PHE A 1 82 ? -28.404 18.769 14.491 1.00 97.56 82 PHE A C 1
ATOM 682 O O . PHE A 1 82 ? -28.708 19.810 15.073 1.00 97.56 82 PHE A O 1
ATOM 689 N N . LYS A 1 83 ? -27.216 18.179 14.681 1.00 97.31 83 LYS A N 1
ATOM 690 C CA . LYS A 1 83 ? -26.113 18.708 15.506 1.00 97.31 83 LYS A CA 1
ATOM 691 C C . LYS A 1 83 ? -24.797 18.740 14.711 1.00 97.31 83 LYS A C 1
ATOM 693 O O . LYS A 1 83 ? -24.737 18.250 13.588 1.00 97.31 83 LYS A O 1
ATOM 698 N N . HIS A 1 84 ? -23.747 19.307 15.311 1.00 95.75 84 HIS A N 1
ATOM 699 C CA . HIS A 1 84 ? -22.394 19.378 14.744 1.00 95.75 84 HIS A CA 1
ATOM 700 C C . HIS A 1 84 ? -21.418 18.576 15.626 1.00 95.75 84 HIS A C 1
ATOM 702 O O . HIS A 1 84 ? -20.868 19.149 16.566 1.00 95.75 84 HIS A O 1
ATOM 708 N N . PRO A 1 85 ? -21.272 17.259 15.396 1.00 96.56 85 PRO A N 1
ATOM 709 C CA . PRO A 1 85 ? -20.328 16.424 16.138 1.00 96.56 85 PRO A CA 1
ATOM 710 C C . PRO A 1 85 ? -18.874 16.758 15.802 1.00 96.56 85 PRO A C 1
ATOM 712 O O . PRO A 1 85 ? -18.563 17.148 14.674 1.00 96.56 85 PRO A O 1
ATOM 715 N N . TYR A 1 86 ? -17.989 16.511 16.763 1.00 92.75 86 TYR A N 1
ATOM 716 C CA . TYR A 1 86 ? -16.539 16.505 16.574 1.00 92.75 86 TYR A CA 1
ATOM 717 C C . TYR A 1 86 ? -15.987 15.059 16.545 1.00 92.75 86 TYR A C 1
ATOM 719 O O . TYR A 1 86 ? -16.727 14.111 16.833 1.00 92.75 86 TYR A O 1
ATOM 727 N N . PRO A 1 87 ? -14.718 14.825 16.154 1.00 91.75 87 PRO A N 1
ATOM 728 C CA . PRO A 1 87 ? -14.152 13.472 16.059 1.00 91.75 87 PRO A CA 1
ATOM 729 C C . PRO A 1 87 ? -14.260 12.634 17.345 1.00 91.75 87 PRO A C 1
ATOM 731 O O . PRO A 1 87 ? -14.455 11.420 17.292 1.00 91.75 87 PRO A O 1
ATOM 734 N N . GLU A 1 88 ? -14.205 13.273 18.507 1.00 94.31 88 GLU A N 1
ATOM 735 C CA . GLU A 1 88 ? -14.291 12.650 19.831 1.00 94.31 88 GLU A CA 1
ATOM 736 C C . GLU A 1 88 ? -15.714 12.152 20.109 1.00 94.31 88 GLU A C 1
ATOM 738 O O . GLU A 1 88 ? -15.914 11.170 20.824 1.00 94.31 88 GLU A O 1
ATOM 743 N N . ASP A 1 89 ? -16.717 12.807 19.523 1.00 96.81 89 ASP A N 1
ATOM 744 C CA . ASP A 1 89 ? -18.103 12.361 19.578 1.00 96.81 89 ASP A CA 1
ATOM 745 C C . ASP A 1 89 ? -18.323 11.110 18.727 1.00 96.81 89 ASP A C 1
ATOM 747 O O . ASP A 1 89 ? -19.023 10.196 19.161 1.00 96.81 89 ASP A O 1
ATOM 751 N N . LEU A 1 90 ? -17.686 11.033 17.551 1.00 95.75 90 LEU A N 1
ATOM 752 C CA . LEU A 1 90 ? -17.673 9.816 16.736 1.00 95.75 90 LEU A CA 1
ATOM 753 C C . LEU A 1 90 ? -16.976 8.675 17.491 1.00 95.75 90 LEU A C 1
ATOM 755 O O . LEU A 1 90 ? -17.531 7.581 17.583 1.00 95.75 90 LEU A O 1
ATOM 759 N N . ARG A 1 91 ? -15.812 8.940 18.101 1.00 96.50 91 ARG A N 1
ATOM 760 C CA . ARG A 1 91 ? -15.069 7.962 18.913 1.00 96.50 91 ARG A CA 1
ATOM 761 C C . ARG A 1 91 ? -15.929 7.356 20.020 1.00 96.50 91 ARG A C 1
ATOM 763 O O . ARG A 1 91 ? -15.975 6.136 20.143 1.00 96.50 91 ARG A O 1
ATOM 770 N N . LYS A 1 92 ? -16.678 8.179 20.763 1.00 97.19 92 LYS A N 1
ATOM 771 C CA . LYS A 1 92 ? -17.590 7.701 21.819 1.00 97.19 92 LYS A CA 1
ATOM 772 C C . LYS A 1 92 ? -18.673 6.757 21.296 1.00 97.19 92 LYS A C 1
ATOM 774 O O . LYS A 1 92 ? -19.039 5.823 22.004 1.00 97.19 92 LYS A O 1
ATOM 779 N N . ILE A 1 93 ? -19.196 6.985 20.086 1.00 98.19 93 ILE A N 1
ATOM 780 C CA . ILE A 1 93 ? -20.166 6.064 19.474 1.00 98.19 93 ILE A CA 1
ATOM 781 C C . ILE A 1 93 ? -19.488 4.728 19.152 1.00 98.19 93 ILE A C 1
ATOM 783 O O . ILE A 1 93 ? -20.019 3.680 19.501 1.00 98.19 93 ILE A O 1
ATOM 787 N N . PHE A 1 94 ? -18.287 4.735 18.573 1.00 97.94 94 PHE A N 1
ATOM 788 C CA . PHE A 1 94 ? -17.550 3.492 18.327 1.00 97.94 94 PHE A CA 1
ATOM 789 C C . PHE A 1 94 ? -17.262 2.725 19.631 1.00 97.94 94 PHE A C 1
ATOM 791 O O . PHE A 1 94 ? -17.595 1.545 19.730 1.00 97.94 94 PHE A O 1
ATOM 798 N N . GLU A 1 95 ? -16.723 3.393 20.655 1.00 95.81 95 GLU A N 1
ATOM 799 C CA . GLU A 1 95 ? -16.400 2.798 21.966 1.00 95.81 95 GLU A CA 1
ATOM 800 C C . GLU A 1 95 ? -17.638 2.271 22.712 1.00 95.81 95 GLU A C 1
ATOM 802 O O . GLU A 1 95 ? -17.552 1.297 23.456 1.00 95.81 95 GLU A O 1
ATOM 807 N N . LYS A 1 96 ? -18.818 2.862 22.489 1.00 97.44 96 LYS A N 1
ATOM 808 C CA . LYS A 1 96 ? -20.088 2.357 23.035 1.00 97.44 96 LYS A CA 1
ATOM 809 C C . LYS A 1 96 ? -20.473 0.987 22.456 1.00 97.44 96 LYS A C 1
ATOM 811 O O . LYS A 1 96 ? -21.124 0.203 23.144 1.00 97.44 96 LYS A O 1
ATOM 816 N N . HIS A 1 97 ? -20.099 0.701 21.208 1.00 97.75 97 HIS A N 1
ATOM 817 C CA . HIS A 1 97 ? -20.529 -0.491 20.466 1.00 97.75 97 HIS A CA 1
ATOM 818 C C . HIS A 1 97 ? -19.445 -1.573 20.327 1.00 97.75 97 HIS A C 1
ATOM 820 O O . HIS A 1 97 ? -19.741 -2.680 19.861 1.00 97.75 97 HIS A O 1
ATOM 826 N N . THR A 1 98 ? -18.201 -1.292 20.730 1.00 95.19 98 THR A N 1
ATOM 827 C CA . THR A 1 98 ? -17.089 -2.248 20.674 1.00 95.19 98 THR A CA 1
ATOM 828 C C . THR A 1 98 ? -16.132 -2.112 21.858 1.00 95.19 98 THR A C 1
ATOM 830 O O . THR A 1 98 ? -15.837 -1.017 22.315 1.00 95.19 98 THR A O 1
ATOM 833 N N . ASN A 1 99 ? -15.589 -3.243 22.319 1.00 92.88 99 ASN A N 1
ATOM 834 C CA . ASN A 1 99 ? -14.503 -3.285 23.309 1.00 92.88 99 ASN A CA 1
ATOM 835 C C . ASN A 1 99 ? -13.112 -3.359 22.651 1.00 92.88 99 ASN A C 1
ATOM 837 O O . ASN A 1 99 ? -12.116 -3.594 23.334 1.00 92.88 99 ASN A O 1
ATOM 841 N N . LYS A 1 100 ? -13.041 -3.261 21.316 1.00 94.38 100 LYS A N 1
ATOM 842 C CA . LYS A 1 100 ? -11.774 -3.261 20.578 1.00 94.38 100 LYS A CA 1
ATOM 843 C C . LYS A 1 100 ? -11.044 -1.943 20.820 1.00 94.38 100 LYS A C 1
ATOM 845 O O . LYS A 1 100 ? -11.663 -0.885 20.828 1.00 94.38 100 LYS A O 1
ATOM 850 N N . ASP A 1 101 ? -9.724 -2.015 20.952 1.00 93.56 101 ASP A N 1
ATOM 851 C CA . ASP A 1 101 ? -8.882 -0.823 20.970 1.00 93.56 101 ASP A CA 1
ATOM 852 C C . ASP A 1 101 ? -8.817 -0.216 19.559 1.00 93.56 101 ASP A C 1
ATOM 854 O O . ASP A 1 101 ? -8.319 -0.840 18.618 1.00 93.56 101 ASP A O 1
ATOM 858 N N . LEU A 1 102 ? -9.377 0.987 19.415 1.00 96.25 102 LEU A N 1
ATOM 859 C CA . LEU A 1 102 ? -9.424 1.756 18.169 1.00 96.25 102 LEU A CA 1
ATOM 860 C C . LEU A 1 102 ? -8.523 3.001 18.214 1.00 96.25 102 LEU A C 1
ATOM 862 O O . LEU A 1 102 ? -8.652 3.874 17.354 1.00 96.25 102 LEU A O 1
ATOM 866 N N . SER A 1 103 ? -7.604 3.087 19.184 1.00 95.31 103 SER A N 1
ATOM 867 C CA . SER A 1 103 ? -6.600 4.161 19.270 1.00 95.31 103 SER A CA 1
ATOM 868 C C . SER A 1 103 ? -5.789 4.285 17.979 1.00 95.31 103 SER A C 1
ATOM 870 O O . SER A 1 103 ? -5.580 5.389 17.482 1.00 95.31 103 SER A O 1
ATOM 872 N N . TRP A 1 104 ? -5.440 3.160 17.347 1.00 96.06 104 TRP A N 1
ATOM 873 C CA . TRP A 1 104 ? -4.742 3.143 16.058 1.00 96.06 104 TRP A CA 1
ATOM 874 C C . TRP A 1 104 ? -5.462 3.942 14.965 1.00 96.06 104 TRP A C 1
ATOM 876 O O . TRP A 1 104 ? -4.807 4.523 14.105 1.00 96.06 104 TRP A O 1
ATOM 886 N N . TYR A 1 105 ? -6.797 3.993 15.002 1.00 96.94 105 TYR A N 1
ATOM 887 C CA . TYR A 1 105 ? -7.606 4.753 14.058 1.00 96.94 105 TYR A CA 1
ATOM 888 C C . TYR A 1 105 ? -7.802 6.194 14.534 1.00 96.94 105 TYR A C 1
ATOM 890 O O . TYR A 1 105 ? -7.432 7.130 13.834 1.00 96.94 105 TYR A O 1
ATOM 898 N N . PHE A 1 106 ? -8.359 6.398 15.730 1.00 96.25 106 PHE A N 1
ATOM 899 C CA . PHE A 1 106 ? -8.732 7.744 16.177 1.00 96.25 106 PHE A CA 1
ATOM 900 C C . PHE A 1 106 ? -7.537 8.626 16.541 1.00 96.25 106 PHE A C 1
ATOM 902 O O . PHE A 1 106 ? -7.596 9.822 16.295 1.00 96.25 106 PHE A O 1
ATOM 909 N N . GLU A 1 107 ? -6.469 8.058 17.091 1.00 95.25 107 GLU A N 1
ATOM 910 C CA . GLU A 1 107 ? -5.244 8.791 17.434 1.00 95.25 107 GLU A CA 1
ATOM 911 C C . GLU A 1 107 ? -4.231 8.626 16.296 1.00 95.25 107 GLU A C 1
ATOM 913 O O . GLU A 1 107 ? -3.803 9.603 15.686 1.00 95.25 107 GLU A O 1
ATOM 918 N N . GLY A 1 108 ? -3.930 7.378 15.922 1.00 95.44 108 GLY A N 1
ATOM 919 C CA . GLY A 1 108 ? -2.944 7.077 14.885 1.00 95.44 108 GLY A CA 1
ATOM 920 C C . GLY A 1 108 ? -3.299 7.689 13.529 1.00 95.44 108 GLY A C 1
ATOM 921 O O . GLY A 1 108 ? -2.544 8.495 12.994 1.00 95.44 108 GLY A O 1
ATOM 922 N N . VAL A 1 109 ? -4.456 7.363 12.950 1.00 95.62 109 VAL A N 1
ATOM 923 C CA . VAL A 1 109 ? -4.793 7.838 11.595 1.00 95.62 109 VAL A CA 1
ATOM 924 C C . VAL A 1 109 ? -5.091 9.338 11.568 1.00 95.62 109 VAL A C 1
ATOM 926 O O . VAL A 1 109 ? -4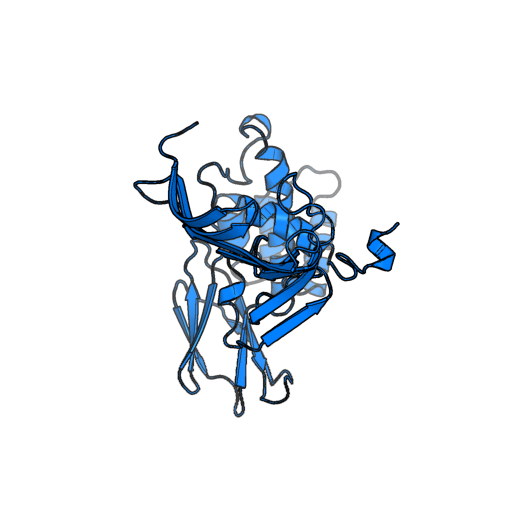.646 10.016 10.634 1.00 95.62 109 VAL A O 1
ATOM 929 N N . LEU A 1 110 ? -5.845 9.855 12.548 1.00 94.56 110 LEU A N 1
ATOM 930 C CA . LEU A 1 110 ? -6.331 11.238 12.513 1.00 94.56 110 LEU A CA 1
ATOM 931 C C . LEU A 1 110 ? -5.289 12.267 12.964 1.00 94.56 110 LEU A C 1
ATOM 933 O O . LEU A 1 110 ? -5.196 13.336 12.360 1.00 94.56 110 LEU A O 1
ATOM 937 N N . GLU A 1 111 ? -4.522 11.970 14.013 1.00 94.75 111 GLU A N 1
ATOM 938 C CA . GLU A 1 111 ? -3.667 12.963 14.677 1.00 94.75 111 GLU A CA 1
ATOM 939 C C . GLU A 1 111 ? -2.211 12.913 14.210 1.00 94.75 111 GLU A C 1
ATOM 941 O O . GLU A 1 111 ? -1.465 13.869 14.424 1.00 94.75 111 GLU A O 1
ATOM 946 N N . THR A 1 112 ? -1.809 11.837 13.529 1.00 95.31 112 THR A N 1
ATOM 947 C CA . THR A 1 112 ? -0.433 11.642 13.060 1.00 95.31 112 THR A CA 1
ATOM 948 C C . THR A 1 112 ? -0.338 11.563 11.533 1.00 95.31 112 THR A C 1
ATOM 950 O O . THR A 1 112 ? -1.331 11.502 10.795 1.00 95.31 112 THR A O 1
ATOM 953 N N . THR A 1 113 ? 0.898 11.540 11.042 1.00 94.19 113 THR A N 1
ATOM 954 C CA . THR A 1 113 ? 1.240 11.269 9.640 1.00 94.19 113 THR A CA 1
ATOM 955 C C . THR A 1 113 ? 1.688 9.823 9.420 1.00 94.19 113 THR A C 1
ATOM 957 O O . THR A 1 113 ? 2.149 9.499 8.331 1.00 94.19 113 THR A O 1
ATOM 960 N N . ASP A 1 114 ? 1.533 8.969 10.431 1.00 95.38 114 ASP A N 1
ATOM 961 C CA . ASP A 1 114 ? 1.995 7.586 10.435 1.00 95.38 114 ASP A CA 1
ATOM 962 C C . ASP A 1 114 ? 1.283 6.761 9.346 1.00 95.38 114 ASP A C 1
ATOM 964 O O . ASP A 1 114 ? 0.133 7.038 8.961 1.00 95.38 114 ASP A O 1
ATOM 968 N N . TYR A 1 115 ? 1.968 5.732 8.844 1.00 95.62 115 TYR A N 1
ATOM 969 C CA . TYR A 1 115 ? 1.461 4.829 7.807 1.00 95.62 115 TYR A CA 1
ATOM 970 C C . TYR A 1 115 ? 1.708 3.352 8.154 1.00 95.62 115 TYR A C 1
ATOM 972 O O . TYR A 1 115 ? 2.423 3.020 9.099 1.00 95.62 115 TYR A O 1
ATOM 980 N N . LEU A 1 116 ? 1.070 2.453 7.394 1.00 97.31 116 LEU A N 1
ATOM 981 C CA . LEU A 1 116 ? 1.218 0.999 7.530 1.00 97.31 116 LEU A CA 1
ATOM 982 C C . LEU A 1 116 ? 2.243 0.471 6.519 1.00 97.31 116 LEU A C 1
ATOM 984 O O . LEU A 1 116 ? 2.095 0.749 5.330 1.00 97.31 116 LEU A O 1
ATOM 988 N N . ASP A 1 117 ? 3.221 -0.315 6.973 1.00 97.06 117 ASP A N 1
ATOM 989 C CA . ASP A 1 117 ? 4.150 -1.101 6.136 1.00 97.06 117 ASP A CA 1
ATOM 990 C C . ASP A 1 117 ? 4.412 -2.438 6.843 1.00 97.06 117 ASP A C 1
ATOM 992 O O . ASP A 1 117 ? 5.356 -2.582 7.622 1.00 97.06 117 ASP A O 1
ATOM 996 N N . TYR A 1 118 ? 3.521 -3.407 6.650 1.00 98.00 118 TYR A N 1
ATOM 997 C CA . TYR A 1 118 ? 3.687 -4.752 7.184 1.00 98.00 118 TYR A CA 1
ATOM 998 C C . TYR A 1 118 ? 4.413 -5.642 6.179 1.00 98.00 118 TYR A C 1
ATOM 1000 O O . TYR A 1 118 ? 4.377 -5.424 4.984 1.00 98.00 118 TYR A O 1
ATOM 1008 N N . SER A 1 119 ? 5.092 -6.682 6.653 1.00 98.12 119 SER A N 1
ATOM 1009 C CA . SER A 1 119 ? 5.669 -7.717 5.797 1.00 98.12 119 SER A CA 1
ATOM 1010 C C . SER A 1 119 ? 5.422 -9.095 6.377 1.00 98.12 119 SER A C 1
ATOM 1012 O O . SER A 1 119 ? 5.316 -9.247 7.594 1.00 98.12 119 SER A O 1
ATOM 1014 N N . ILE A 1 120 ? 5.385 -10.117 5.523 1.00 98.25 120 ILE A N 1
ATOM 1015 C CA . ILE A 1 120 ? 5.295 -11.515 5.950 1.00 98.25 120 ILE A CA 1
ATOM 1016 C C . ILE A 1 120 ? 6.388 -12.369 5.311 1.00 98.25 120 ILE A C 1
ATOM 1018 O O . ILE A 1 120 ? 6.527 -12.449 4.092 1.00 98.25 120 ILE A O 1
ATOM 1022 N N . ASP A 1 121 ? 7.120 -13.081 6.161 1.00 97.88 121 ASP A N 1
ATOM 1023 C CA . ASP A 1 121 ? 8.179 -14.004 5.774 1.00 97.88 121 ASP A CA 1
ATOM 1024 C C . ASP A 1 121 ? 7.853 -15.424 6.236 1.00 97.88 121 ASP A C 1
ATOM 1026 O O . ASP A 1 121 ? 7.331 -15.638 7.331 1.00 97.88 121 ASP A O 1
ATOM 1030 N N . LYS A 1 122 ? 8.188 -16.425 5.416 1.00 96.62 122 LYS A N 1
ATOM 1031 C CA . LYS A 1 122 ? 8.009 -17.846 5.748 1.00 96.62 122 LYS A CA 1
ATOM 1032 C C . LYS A 1 122 ? 9.358 -18.515 5.972 1.00 96.62 122 LYS A C 1
ATOM 1034 O O . LYS A 1 122 ? 10.193 -18.569 5.071 1.00 96.62 122 LYS A O 1
ATOM 1039 N N . LYS A 1 123 ? 9.532 -19.148 7.134 1.00 95.50 123 LYS A N 1
ATOM 1040 C CA . LYS A 1 123 ? 10.652 -20.052 7.422 1.00 95.50 123 LYS A CA 1
ATOM 1041 C C . LYS A 1 123 ? 10.114 -21.399 7.892 1.00 95.50 123 LYS A C 1
ATOM 1043 O O . LYS A 1 123 ? 9.654 -21.547 9.023 1.00 95.50 123 LYS A O 1
ATOM 1048 N N . ARG A 1 124 ? 10.199 -22.415 7.025 1.00 88.88 124 ARG A N 1
ATOM 1049 C CA . ARG A 1 124 ? 9.562 -23.731 7.243 1.00 88.88 124 ARG A CA 1
ATOM 1050 C C . ARG A 1 124 ? 8.052 -23.553 7.479 1.00 88.88 124 ARG A C 1
ATOM 1052 O O . ARG A 1 124 ? 7.384 -23.060 6.582 1.00 88.88 124 ARG A O 1
ATOM 1059 N N . ASN A 1 125 ? 7.530 -23.904 8.655 1.00 89.19 125 ASN A N 1
ATOM 1060 C CA . ASN A 1 125 ? 6.105 -23.772 8.996 1.00 89.19 125 ASN A CA 1
ATOM 1061 C C . ASN A 1 125 ? 5.789 -22.523 9.838 1.00 89.19 125 ASN A C 1
ATOM 1063 O O . ASN A 1 125 ? 4.655 -22.356 10.284 1.00 89.19 125 ASN A O 1
ATOM 1067 N N . GLN A 1 126 ? 6.782 -21.665 10.082 1.00 96.50 126 GLN A N 1
ATOM 1068 C CA . GLN A 1 126 ? 6.611 -20.424 10.827 1.00 96.50 126 GLN A CA 1
ATOM 1069 C C . GLN A 1 126 ? 6.495 -19.246 9.863 1.00 96.50 126 GLN A C 1
ATOM 1071 O O . GLN A 1 126 ? 7.298 -19.116 8.936 1.00 96.50 126 GLN A O 1
ATOM 1076 N N . PHE A 1 127 ? 5.505 -18.398 10.117 1.00 97.94 127 PHE A N 1
ATOM 1077 C CA . PHE A 1 127 ? 5.288 -17.136 9.428 1.00 97.94 127 PHE A CA 1
ATOM 1078 C C . PHE A 1 127 ? 5.615 -16.004 10.388 1.00 97.94 127 PHE A C 1
ATOM 1080 O O . PHE A 1 127 ? 5.063 -15.954 11.488 1.00 97.94 127 PHE A O 1
ATOM 1087 N N . THR A 1 128 ? 6.525 -15.127 9.990 1.00 98.19 128 THR A N 1
ATOM 1088 C CA . THR A 1 128 ? 6.928 -13.958 10.764 1.00 98.19 128 THR A CA 1
ATOM 1089 C C . THR A 1 128 ? 6.357 -12.730 10.089 1.00 98.19 128 THR A C 1
ATOM 1091 O O . THR A 1 128 ? 6.698 -12.435 8.949 1.00 98.19 128 THR A O 1
ATOM 1094 N N . ILE A 1 129 ? 5.478 -12.040 10.803 1.00 98.31 129 ILE A N 1
ATOM 1095 C CA . ILE A 1 129 ? 4.948 -10.748 10.410 1.00 98.31 129 ILE A CA 1
ATOM 1096 C C . ILE A 1 129 ? 5.830 -9.689 11.064 1.00 98.31 129 ILE A C 1
ATOM 1098 O O . ILE A 1 129 ? 6.081 -9.789 12.268 1.00 98.31 129 ILE A O 1
AT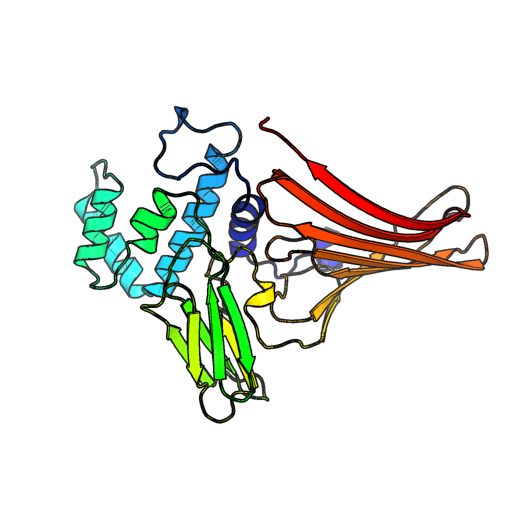OM 1102 N N . SER A 1 130 ? 6.278 -8.701 10.293 1.00 98.31 130 SER A N 1
ATOM 1103 C CA . SER A 1 130 ? 7.012 -7.532 10.792 1.00 98.31 130 SER A CA 1
ATOM 1104 C C . SER A 1 130 ? 6.287 -6.242 10.413 1.00 98.31 130 SER A C 1
ATOM 1106 O O . SER A 1 130 ? 5.704 -6.183 9.338 1.00 98.31 130 SER A O 1
ATOM 1108 N N . ASN A 1 131 ? 6.322 -5.233 11.278 1.00 97.81 131 ASN A N 1
ATOM 1109 C CA . ASN A 1 131 ? 5.861 -3.875 11.001 1.00 97.81 131 ASN A CA 1
ATOM 1110 C C . ASN A 1 131 ? 7.084 -2.968 10.823 1.00 97.81 131 ASN A C 1
ATOM 1112 O O . ASN A 1 131 ? 7.919 -2.883 11.726 1.00 97.81 131 ASN A O 1
ATOM 1116 N N . HIS A 1 132 ? 7.192 -2.330 9.663 1.00 95.88 132 HIS A N 1
ATOM 1117 C CA . HIS A 1 132 ? 8.233 -1.362 9.311 1.00 95.88 132 HIS A CA 1
ATOM 1118 C C . HIS A 1 132 ? 7.703 0.077 9.294 1.00 95.88 132 HIS A C 1
ATOM 1120 O O . HIS A 1 132 ? 8.503 0.998 9.154 1.00 95.88 132 HIS A O 1
ATOM 1126 N N . GLY A 1 133 ? 6.385 0.262 9.424 1.00 93.81 133 GLY A N 1
ATOM 1127 C CA . GLY A 1 133 ? 5.742 1.566 9.570 1.00 93.81 133 GLY A CA 1
ATOM 1128 C C . GLY A 1 133 ? 5.569 1.963 11.036 1.00 93.81 133 GLY A C 1
ATOM 1129 O O . GLY A 1 133 ? 5.957 1.239 11.956 1.00 93.81 133 GLY A O 1
ATOM 1130 N N . GLU A 1 134 ? 4.974 3.128 11.258 1.00 94.44 134 GLU A N 1
ATOM 1131 C CA . GLU A 1 134 ? 4.769 3.694 12.592 1.00 94.44 134 GLU A CA 1
ATOM 1132 C C . GLU A 1 134 ? 3.401 3.305 13.183 1.00 94.44 134 GLU A C 1
ATOM 1134 O O . GLU A 1 134 ? 3.276 3.131 14.401 1.00 94.44 134 GLU A O 1
ATOM 1139 N N . LEU A 1 135 ? 2.386 3.078 12.334 1.00 95.44 135 LEU A N 1
ATOM 1140 C CA . LEU A 1 135 ? 1.057 2.668 12.788 1.00 95.44 135 LEU A CA 1
ATOM 1141 C C . LEU A 1 135 ? 1.035 1.203 13.227 1.00 95.44 135 LEU A C 1
ATOM 1143 O O . LEU A 1 135 ? 1.408 0.292 12.488 1.00 95.44 135 LEU A O 1
ATOM 1147 N N . LYS A 1 136 ? 0.495 0.973 14.424 1.00 95.25 136 LYS A N 1
ATOM 1148 C CA . LYS A 1 136 ? 0.273 -0.357 14.998 1.00 95.25 136 LYS A CA 1
ATOM 1149 C C . LYS A 1 136 ? -1.201 -0.702 14.880 1.00 95.25 136 LYS A C 1
ATOM 1151 O O . LYS A 1 136 ? -2.029 -0.111 15.564 1.00 95.25 136 LYS A O 1
ATOM 1156 N N . THR A 1 137 ? -1.530 -1.655 14.021 1.00 96.31 137 THR A N 1
ATOM 1157 C CA . THR A 1 137 ? -2.913 -2.057 13.749 1.00 96.31 137 THR A CA 1
ATOM 1158 C C . THR A 1 137 ? -3.100 -3.566 13.887 1.00 96.31 137 THR A C 1
ATOM 1160 O O . THR A 1 137 ? -2.146 -4.336 13.736 1.00 96.31 137 THR A O 1
ATOM 1163 N N . PRO A 1 138 ? -4.331 -4.019 14.161 1.00 96.81 138 PRO A N 1
ATOM 1164 C CA . PRO A 1 138 ? -4.752 -5.372 13.830 1.00 96.81 138 PRO A CA 1
ATOM 1165 C C . PRO A 1 138 ? -4.511 -5.643 12.348 1.00 96.81 138 PRO A C 1
ATOM 1167 O O . PRO A 1 138 ? -4.848 -4.803 11.522 1.00 96.81 138 PRO A O 1
ATOM 1170 N N . ILE A 1 139 ? -3.999 -6.819 12.001 1.00 97.38 139 ILE A N 1
ATOM 1171 C CA . ILE A 1 139 ? -3.846 -7.214 10.595 1.00 97.38 139 ILE A CA 1
ATOM 1172 C C . ILE A 1 139 ? -4.553 -8.530 10.320 1.00 97.38 139 ILE A C 1
ATOM 1174 O O . ILE A 1 139 ? -4.565 -9.431 11.160 1.00 97.38 139 ILE A O 1
ATOM 1178 N N . GLU A 1 140 ? -5.107 -8.669 9.126 1.00 98.12 140 GLU A N 1
ATOM 1179 C CA . GLU A 1 140 ? -5.669 -9.927 8.660 1.00 98.12 140 GLU A CA 1
ATOM 1180 C C . GLU A 1 140 ? -4.600 -10.733 7.923 1.00 98.12 140 GLU A C 1
ATOM 1182 O O . GLU A 1 140 ? -3.934 -10.222 7.025 1.00 98.12 140 GLU A O 1
ATOM 1187 N N . VAL A 1 141 ? -4.443 -12.009 8.276 1.00 98.31 141 VAL A N 1
ATOM 1188 C CA . VAL A 1 141 ? -3.563 -12.938 7.560 1.00 98.31 141 VAL A CA 1
ATOM 1189 C C . VAL A 1 141 ? -4.358 -14.152 7.116 1.00 98.31 141 VAL A C 1
ATOM 1191 O O . VAL A 1 141 ? -5.028 -14.805 7.923 1.00 98.31 141 VAL A O 1
ATOM 1194 N N . VAL A 1 142 ? -4.224 -14.480 5.835 1.00 98.50 142 VAL A N 1
ATOM 1195 C CA . VAL A 1 142 ? -4.877 -15.624 5.205 1.00 98.50 142 VAL A CA 1
ATOM 1196 C C . VAL A 1 142 ? -3.832 -16.641 4.772 1.00 98.50 142 VAL A C 1
ATOM 1198 O O . VAL A 1 142 ? -2.845 -16.309 4.113 1.00 98.50 142 VAL A O 1
ATOM 1201 N N . PHE A 1 143 ? -4.037 -17.888 5.180 1.00 98.06 143 PHE A N 1
ATOM 1202 C CA . PHE A 1 143 ? -3.164 -19.027 4.926 1.00 98.06 143 PHE A CA 1
ATOM 1203 C C . PHE A 1 143 ? -3.766 -19.888 3.823 1.00 98.06 143 PHE A C 1
ATOM 1205 O O . PHE A 1 143 ? -4.948 -20.225 3.865 1.00 98.06 143 PHE A O 1
ATOM 1212 N N . TYR A 1 144 ? -2.939 -20.286 2.864 1.00 97.94 144 TYR A N 1
ATOM 1213 C CA . TYR A 1 144 ? -3.367 -21.010 1.674 1.00 97.94 144 TYR A CA 1
ATOM 1214 C C . TYR A 1 144 ? -2.638 -22.341 1.527 1.00 97.94 144 TYR A C 1
ATOM 1216 O O . TYR A 1 144 ? -1.457 -22.472 1.868 1.00 97.94 144 TYR A O 1
ATOM 1224 N N . GLY A 1 145 ? -3.346 -23.329 0.984 1.00 97.12 145 GLY A N 1
ATOM 1225 C CA . GLY A 1 145 ? -2.791 -24.621 0.597 1.00 97.12 145 GLY A CA 1
ATOM 1226 C C . GLY A 1 145 ? -2.023 -24.560 -0.724 1.00 97.12 145 GLY A C 1
ATOM 1227 O O . GLY A 1 145 ? -1.975 -23.537 -1.406 1.00 97.12 145 GLY A O 1
ATOM 1228 N N . SER A 1 146 ? -1.426 -25.685 -1.118 1.00 94.56 146 SER A N 1
ATOM 1229 C CA . SER A 1 146 ? -0.698 -25.799 -2.394 1.00 94.56 146 SER A CA 1
ATOM 1230 C C . SER A 1 146 ? -1.598 -25.728 -3.631 1.00 94.56 146 SER A C 1
ATOM 1232 O O . SER A 1 146 ? -1.093 -25.529 -4.730 1.00 94.56 146 SER A O 1
ATOM 1234 N N . GLN A 1 147 ? -2.912 -25.891 -3.458 1.00 95.25 147 GLN A N 1
ATOM 1235 C CA . GLN A 1 147 ? -3.926 -25.777 -4.511 1.00 95.25 147 GLN A CA 1
ATOM 1236 C C . GLN A 1 147 ? -4.617 -24.401 -4.507 1.00 95.25 147 GLN A C 1
ATOM 1238 O O . GLN A 1 147 ? -5.724 -24.273 -5.023 1.00 95.25 147 GLN A O 1
ATOM 1243 N N . HIS A 1 148 ? -4.005 -23.395 -3.867 1.00 94.94 148 HIS A N 1
ATOM 1244 C CA . HIS A 1 148 ? -4.531 -22.025 -3.729 1.00 94.94 148 HIS A CA 1
ATOM 1245 C C . HIS A 1 148 ? -5.874 -21.922 -2.989 1.00 94.94 148 HIS A C 1
ATOM 1247 O O . HIS A 1 148 ? -6.524 -20.881 -3.017 1.00 94.94 148 HIS A O 1
ATOM 1253 N N . ASN A 1 149 ? -6.286 -22.973 -2.283 1.00 96.62 149 ASN A N 1
ATOM 1254 C CA . ASN A 1 149 ? -7.466 -22.945 -1.433 1.00 96.62 149 ASN A CA 1
ATOM 1255 C C . ASN A 1 149 ? -7.160 -22.237 -0.104 1.00 96.62 149 ASN A C 1
ATOM 1257 O O . ASN A 1 149 ? -6.119 -22.486 0.511 1.00 96.62 149 ASN A O 1
ATOM 1261 N N . GLU A 1 150 ? -8.075 -21.379 0.344 1.00 97.94 150 GLU A N 1
ATOM 1262 C CA . GLU A 1 150 ? -8.019 -20.755 1.669 1.00 97.94 150 GLU A CA 1
ATOM 1263 C C . GLU A 1 150 ? -8.154 -21.845 2.747 1.00 97.94 150 GLU A C 1
ATOM 1265 O O . GLU A 1 150 ? -9.085 -22.651 2.716 1.00 97.94 150 GLU A O 1
ATOM 1270 N N . LEU A 1 151 ? -7.180 -21.920 3.657 1.00 97.69 151 LEU A N 1
ATOM 1271 C CA . LEU A 1 151 ? -7.166 -22.866 4.780 1.00 97.69 151 LEU A CA 1
ATOM 1272 C C . LEU A 1 151 ? -7.670 -22.212 6.064 1.00 97.69 151 LEU A C 1
ATOM 1274 O O . LEU A 1 151 ? -8.404 -22.831 6.827 1.00 97.69 151 LEU A O 1
ATOM 1278 N N . GLU A 1 152 ? -7.223 -20.985 6.322 1.00 97.94 152 GLU A N 1
ATOM 1279 C CA . GLU A 1 152 ? -7.557 -20.228 7.524 1.00 97.94 152 GLU A CA 1
ATOM 1280 C C . GLU A 1 152 ? -7.388 -18.735 7.248 1.00 97.94 152 GLU A C 1
ATOM 1282 O O . GLU A 1 152 ? -6.392 -18.320 6.653 1.00 97.94 152 GLU A O 1
ATOM 1287 N N . ARG A 1 153 ? -8.326 -17.935 7.748 1.00 98.00 153 ARG A N 1
ATOM 1288 C CA . ARG A 1 153 ? -8.282 -16.473 7.783 1.00 98.00 153 ARG A CA 1
ATOM 1289 C C . ARG A 1 153 ? -8.409 -16.031 9.228 1.00 98.00 153 ARG A C 1
ATOM 1291 O O . ARG A 1 153 ? -9.311 -16.481 9.934 1.00 98.00 153 ARG A O 1
ATOM 1298 N N . ARG A 1 154 ? -7.492 -15.181 9.685 1.00 96.69 154 ARG A N 1
ATOM 1299 C CA . ARG A 1 154 ? -7.500 -14.697 11.069 1.00 96.69 154 ARG A CA 1
ATOM 1300 C C . ARG A 1 154 ? -6.941 -13.296 11.203 1.00 96.69 154 ARG A C 1
ATOM 1302 O O . ARG A 1 154 ? -5.993 -12.922 10.515 1.00 96.69 154 ARG A O 1
ATOM 1309 N N . TRP A 1 155 ? -7.475 -12.584 12.185 1.00 97.62 155 TRP A N 1
ATOM 1310 C CA . TRP A 1 155 ? -6.926 -11.327 12.665 1.00 97.62 155 TRP A CA 1
ATOM 1311 C C . TRP A 1 155 ? -5.816 -11.578 13.684 1.00 97.62 155 TRP A C 1
ATOM 1313 O O . TRP A 1 155 ? -5.947 -12.390 14.603 1.00 97.62 155 TRP A O 1
ATOM 1323 N N . LEU A 1 156 ? -4.701 -10.879 13.515 1.00 96.88 156 LEU A N 1
ATOM 1324 C CA . LEU A 1 156 ? -3.599 -10.835 14.458 1.00 96.88 156 LEU A CA 1
ATOM 1325 C C . LEU A 1 156 ? -3.640 -9.490 15.177 1.00 96.88 156 LEU A C 1
ATOM 1327 O O . LEU A 1 156 ? -3.402 -8.449 14.577 1.00 96.88 156 LEU A O 1
ATOM 1331 N N . GLU A 1 157 ? -3.911 -9.538 16.477 1.00 94.88 157 GLU A N 1
ATOM 1332 C CA . GLU A 1 157 ? -4.000 -8.360 17.346 1.00 94.88 157 GLU A CA 1
ATOM 1333 C C . GLU A 1 157 ? -2.867 -8.357 18.394 1.00 94.88 157 GLU A C 1
ATOM 1335 O O . GLU A 1 157 ? -2.204 -9.385 18.611 1.00 94.88 157 GLU A O 1
ATOM 1340 N N . GLY A 1 158 ? -2.646 -7.210 19.044 1.00 89.19 158 GLY A N 1
ATOM 1341 C CA . GLY A 1 158 ? -1.793 -7.086 20.233 1.00 89.19 158 GLY A CA 1
ATOM 1342 C C . GLY A 1 158 ? -0.297 -7.304 19.991 1.00 89.19 158 GLY A C 1
ATOM 1343 O O . GLY A 1 158 ? 0.356 -7.980 20.787 1.00 89.19 158 GLY A O 1
ATOM 1344 N N . PHE A 1 159 ? 0.246 -6.799 18.882 1.00 92.75 159 PHE A N 1
ATOM 1345 C CA . PHE A 1 159 ? 1.687 -6.785 18.631 1.00 92.75 159 PHE A CA 1
ATOM 1346 C C . PHE A 1 159 ? 2.107 -5.483 17.950 1.00 92.75 159 PHE A C 1
ATOM 1348 O O . PHE A 1 159 ? 1.386 -4.962 17.104 1.00 92.75 159 PHE A O 1
ATOM 1355 N N . ASP A 1 160 ? 3.296 -5.000 18.299 1.00 91.31 160 ASP A N 1
ATOM 1356 C CA . ASP A 1 160 ? 3.773 -3.703 17.817 1.00 91.31 160 ASP A CA 1
ATOM 1357 C C . ASP A 1 160 ? 4.638 -3.847 16.562 1.00 91.31 160 ASP A C 1
ATOM 1359 O O . ASP A 1 160 ? 4.403 -3.185 15.556 1.00 91.31 160 ASP A O 1
ATOM 1363 N N . TRP 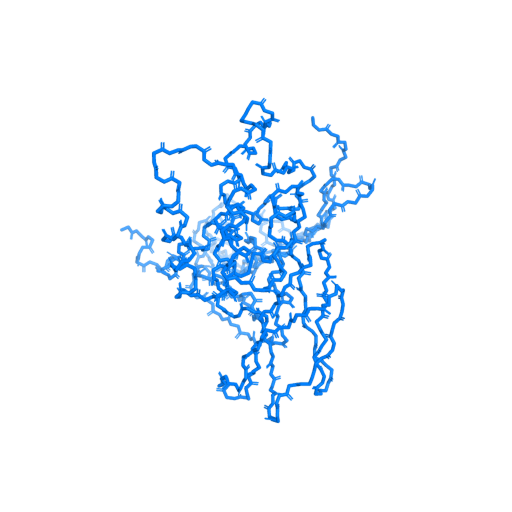A 1 161 ? 5.636 -4.735 16.626 1.00 94.75 161 TRP A N 1
ATOM 1364 C CA . TRP A 1 161 ? 6.724 -4.779 15.640 1.00 94.75 161 TRP A CA 1
ATOM 1365 C C . TRP A 1 161 ? 6.874 -6.121 14.954 1.00 94.75 161 TRP A C 1
ATOM 1367 O O . TRP A 1 161 ? 7.160 -6.179 13.766 1.00 94.75 161 TRP A O 1
ATOM 1377 N N . MET A 1 162 ? 6.729 -7.217 15.695 1.00 96.88 162 MET A N 1
ATOM 1378 C CA . MET A 1 162 ? 6.935 -8.545 15.140 1.00 96.88 162 MET A CA 1
ATOM 1379 C C . MET A 1 162 ? 6.042 -9.561 15.832 1.00 96.88 162 MET A C 1
ATOM 1381 O O . MET A 1 162 ? 5.937 -9.580 17.059 1.00 96.88 162 MET A O 1
ATOM 1385 N N . LYS A 1 163 ? 5.441 -10.450 15.045 1.00 97.19 163 LYS A N 1
ATOM 1386 C CA . LYS A 1 163 ? 4.677 -11.588 15.551 1.00 97.19 163 LYS A CA 1
ATOM 1387 C C . LYS A 1 163 ? 4.968 -12.808 14.704 1.00 97.19 163 LYS A C 1
ATOM 1389 O O . LYS A 1 163 ? 4.898 -12.764 13.481 1.00 97.19 163 LYS A O 1
ATOM 1394 N N . SER A 1 164 ? 5.297 -13.913 15.360 1.00 97.06 164 SER A N 1
ATOM 1395 C CA . SER A 1 164 ? 5.454 -15.197 14.683 1.00 97.06 164 SER A CA 1
ATOM 1396 C C . SER A 1 164 ? 4.244 -16.078 14.948 1.00 97.06 164 SER A C 1
ATOM 1398 O O . SER A 1 164 ? 3.837 -16.248 16.096 1.00 97.06 164 SER A O 1
ATOM 1400 N N . VAL A 1 165 ? 3.689 -16.659 13.890 1.00 96.88 165 VAL A N 1
ATOM 1401 C CA . VAL A 1 165 ? 2.522 -17.545 13.942 1.00 96.88 165 VAL A CA 1
ATOM 1402 C C . VAL A 1 165 ? 2.795 -18.826 13.160 1.00 96.88 165 VAL A C 1
ATOM 1404 O O . VAL A 1 165 ? 3.603 -18.851 12.229 1.00 96.88 165 VAL A O 1
ATOM 1407 N N . GLN A 1 166 ? 2.132 -19.914 13.545 1.00 96.56 166 GLN A N 1
ATOM 1408 C CA . GLN A 1 166 ? 2.150 -21.155 12.772 1.00 96.56 166 GLN A CA 1
ATOM 1409 C C . GLN A 1 166 ? 0.911 -21.212 11.887 1.00 96.56 166 GLN A C 1
ATOM 1411 O O . GLN A 1 166 ? -0.199 -20.993 12.370 1.00 96.56 166 GLN A O 1
ATOM 1416 N N . GLY A 1 167 ? 1.097 -21.491 10.599 1.00 94.50 167 GLY A N 1
ATOM 1417 C CA . GLY A 1 167 ? -0.026 -21.764 9.703 1.00 94.50 167 GLY A CA 1
ATOM 1418 C C . GLY A 1 167 ? -0.667 -23.125 10.010 1.00 94.50 167 GLY A C 1
ATOM 1419 O O . GLY A 1 167 ? -0.003 -23.989 10.596 1.00 94.50 167 GLY A O 1
ATOM 1420 N N . PRO A 1 168 ? -1.926 -23.348 9.600 1.00 95.81 168 PRO A N 1
ATOM 1421 C CA . PRO A 1 168 ? -2.559 -24.660 9.681 1.00 95.81 168 PRO A CA 1
ATOM 1422 C C . PRO A 1 168 ? -1.767 -25.716 8.891 1.00 95.81 168 PRO A C 1
ATOM 1424 O O . PRO A 1 168 ? -0.950 -25.408 8.011 1.00 95.81 168 PRO A O 1
ATOM 1427 N N . VAL A 1 169 ? -2.001 -26.994 9.196 1.00 94.25 169 VAL A N 1
ATOM 1428 C CA . VAL A 1 169 ? -1.343 -28.105 8.493 1.00 94.25 169 VAL A CA 1
ATOM 1429 C C . VAL A 1 169 ? -1.623 -28.008 6.990 1.00 94.25 169 VAL A C 1
ATOM 1431 O O . VAL A 1 169 ? -2.759 -27.819 6.574 1.00 94.25 169 VAL A O 1
ATOM 1434 N N . GLY A 1 170 ? -0.574 -28.136 6.174 1.00 94.38 170 GLY A N 1
ATOM 1435 C CA . GLY A 1 170 ? -0.678 -28.034 4.714 1.00 94.38 170 GLY A CA 1
ATOM 1436 C C . GLY A 1 170 ? -0.492 -26.623 4.147 1.00 94.38 170 GLY A C 1
ATOM 1437 O O . GLY A 1 170 ? -0.570 -26.457 2.932 1.00 94.38 170 GLY A O 1
ATOM 1438 N N . THR A 1 171 ? -0.192 -25.620 4.981 1.00 97.19 171 THR A N 1
ATOM 1439 C CA . THR A 1 171 ? 0.042 -24.248 4.503 1.00 97.19 171 THR A CA 1
ATOM 1440 C C . THR A 1 171 ? 1.242 -24.152 3.555 1.00 97.19 171 THR A C 1
ATOM 1442 O O . THR A 1 171 ? 2.407 -24.346 3.934 1.00 97.19 171 THR A O 1
ATOM 1445 N N . TRP A 1 172 ? 0.966 -23.738 2.321 1.00 95.94 172 TRP A N 1
ATOM 1446 C CA . TRP A 1 172 ? 1.960 -23.459 1.295 1.00 95.94 172 TRP A CA 1
ATOM 1447 C C . TRP A 1 172 ? 2.439 -22.006 1.328 1.00 95.94 172 TRP A C 1
ATOM 1449 O O . TRP A 1 172 ? 3.646 -21.769 1.326 1.00 95.94 172 TRP A O 1
ATOM 1459 N N . TYR A 1 173 ? 1.535 -21.044 1.472 1.00 97.19 173 TYR A N 1
ATOM 1460 C CA . TYR A 1 173 ? 1.868 -19.624 1.593 1.00 97.19 173 TYR A CA 1
ATOM 1461 C C . TYR A 1 173 ? 0.817 -18.899 2.433 1.00 97.19 173 TYR A C 1
ATOM 1463 O O . TYR A 1 173 ? -0.213 -19.462 2.795 1.00 97.19 173 TYR A O 1
ATOM 1471 N N . ALA A 1 174 ? 1.110 -17.650 2.757 1.00 97.88 174 ALA A N 1
ATOM 1472 C CA . ALA A 1 174 ? 0.205 -16.737 3.427 1.00 97.88 174 ALA A CA 1
ATOM 1473 C C . ALA A 1 174 ? 0.323 -15.333 2.830 1.00 97.88 174 ALA A C 1
ATOM 1475 O O . ALA A 1 174 ? 1.395 -14.964 2.323 1.00 97.88 174 ALA A O 1
ATOM 1476 N N . ILE A 1 175 ? -0.784 -14.597 2.902 1.00 97.94 175 ILE A N 1
ATOM 1477 C CA . ILE A 1 175 ? -0.947 -13.228 2.413 1.00 97.94 175 ILE A CA 1
ATOM 1478 C C . ILE A 1 175 ? -1.568 -12.387 3.533 1.00 97.94 175 ILE A C 1
ATOM 1480 O O . ILE A 1 175 ? -2.506 -12.841 4.191 1.00 97.94 175 ILE A O 1
ATOM 1484 N N . ILE A 1 176 ? -1.035 -11.186 3.758 1.00 98.06 176 ILE A N 1
ATOM 1485 C CA . ILE A 1 176 ? -1.661 -10.164 4.600 1.00 98.06 176 ILE A CA 1
ATOM 1486 C C . ILE A 1 176 ? -2.710 -9.438 3.756 1.00 98.06 176 ILE A C 1
ATOM 1488 O O . ILE A 1 176 ? -2.371 -8.951 2.677 1.00 98.06 176 ILE A O 1
ATOM 1492 N N . ASP A 1 177 ? -3.951 -9.383 4.249 1.00 96.75 177 ASP A N 1
ATOM 1493 C CA . ASP A 1 177 ? -5.080 -8.678 3.622 1.00 96.75 177 ASP A CA 1
ATOM 1494 C C . ASP A 1 177 ? -5.192 -8.948 2.100 1.00 96.75 177 ASP A C 1
ATOM 1496 O O . ASP A 1 177 ? -4.936 -8.066 1.276 1.00 96.75 177 ASP A O 1
ATOM 1500 N N . PRO A 1 178 ? -5.531 -10.184 1.679 1.00 95.44 178 PRO A N 1
ATOM 1501 C CA . PRO A 1 178 ? -5.633 -10.534 0.257 1.00 95.44 178 PRO A CA 1
ATOM 1502 C C . PRO A 1 178 ? -6.745 -9.771 -0.483 1.00 95.44 178 PRO A C 1
ATOM 1504 O O . PRO A 1 178 ? -6.736 -9.717 -1.713 1.00 95.44 178 PRO A O 1
ATOM 1507 N N . ASP A 1 179 ? -7.693 -9.190 0.258 1.00 94.12 179 ASP A N 1
ATOM 1508 C CA . ASP A 1 179 ? -8.825 -8.428 -0.274 1.00 94.12 179 ASP A CA 1
ATOM 1509 C C . ASP A 1 179 ? -8.508 -6.932 -0.474 1.00 94.12 179 ASP A C 1
ATOM 1511 O O . ASP A 1 179 ? -9.327 -6.198 -1.038 1.00 94.12 179 ASP A O 1
ATOM 1515 N N . GLU A 1 180 ? -7.290 -6.503 -0.115 1.00 93.94 180 GLU A N 1
ATOM 1516 C CA . GLU A 1 180 ? -6.726 -5.172 -0.364 1.00 93.94 180 GLU A CA 1
ATOM 1517 C C . GLU A 1 180 ? -7.417 -4.008 0.383 1.00 93.94 180 GLU A C 1
ATOM 1519 O O . GLU A 1 180 ? -7.400 -2.866 -0.100 1.00 93.94 180 GLU A O 1
ATOM 1524 N N . ASN A 1 181 ? -8.017 -4.262 1.551 1.00 95.50 181 ASN A N 1
ATOM 1525 C CA . ASN A 1 181 ? -8.651 -3.233 2.383 1.00 95.50 181 ASN A CA 1
ATOM 1526 C C . ASN A 1 181 ? -7.652 -2.445 3.246 1.00 95.50 181 ASN A C 1
ATOM 1528 O O . ASN A 1 181 ? -7.914 -1.288 3.567 1.00 95.50 181 ASN A O 1
ATOM 1532 N N . MET A 1 182 ? -6.515 -3.038 3.603 1.00 96.44 182 MET A N 1
ATOM 1533 C CA . MET A 1 182 ? -5.451 -2.427 4.391 1.00 96.44 182 MET A CA 1
ATOM 1534 C C . MET A 1 182 ? -4.645 -1.445 3.523 1.00 96.44 182 MET A C 1
ATOM 1536 O O . MET A 1 182 ? -4.108 -1.831 2.473 1.00 96.44 182 MET A O 1
ATOM 1540 N N . PRO A 1 183 ? -4.519 -0.168 3.926 1.00 96.12 183 PRO A N 1
ATOM 1541 C CA . PRO A 1 183 ? -3.768 0.837 3.179 1.00 96.12 183 PRO A CA 1
ATOM 1542 C C . PRO A 1 183 ? -2.259 0.716 3.426 1.00 96.12 183 PRO A C 1
ATOM 1544 O O . PRO A 1 183 ? -1.598 1.658 3.846 1.00 96.12 183 PRO A O 1
ATOM 1547 N N . ASP A 1 184 ? -1.708 -0.465 3.162 1.00 97.12 184 ASP A N 1
ATOM 1548 C CA . ASP A 1 184 ? -0.275 -0.713 3.242 1.00 97.12 184 ASP A CA 1
ATOM 1549 C C . ASP A 1 184 ? 0.467 0.000 2.107 1.00 97.12 184 ASP A C 1
ATOM 1551 O O . ASP A 1 184 ? 0.135 -0.164 0.926 1.00 97.12 184 ASP A O 1
ATOM 1555 N N . VAL A 1 185 ? 1.477 0.798 2.440 1.00 95.56 185 VAL A N 1
ATOM 1556 C CA . VAL A 1 185 ? 2.232 1.578 1.451 1.00 95.56 185 VAL A CA 1
ATOM 1557 C C . VAL A 1 185 ? 3.162 0.717 0.591 1.00 95.56 185 VAL A C 1
ATOM 1559 O O . VAL A 1 185 ? 3.586 1.179 -0.470 1.00 95.56 185 VAL A O 1
ATOM 1562 N N . LYS A 1 186 ? 3.462 -0.519 1.015 1.00 94.94 186 LYS A N 1
ATOM 1563 C CA . LYS A 1 186 ? 4.420 -1.429 0.382 1.00 94.94 186 LYS A CA 1
ATOM 1564 C C . LYS A 1 186 ? 3.863 -2.838 0.162 1.00 94.94 186 LYS A C 1
ATOM 1566 O O . LYS A 1 186 ? 4.456 -3.834 0.536 1.00 94.94 186 LYS A O 1
ATOM 1571 N N . ARG A 1 187 ? 2.746 -2.973 -0.544 1.00 95.12 187 ARG A N 1
ATOM 1572 C CA . ARG A 1 187 ? 2.043 -4.265 -0.687 1.00 95.12 187 ARG A CA 1
ATOM 1573 C C . ARG A 1 187 ? 2.861 -5.449 -1.249 1.00 95.12 187 ARG A C 1
ATOM 1575 O O . ARG A 1 187 ? 2.444 -6.592 -1.068 1.00 95.12 187 ARG A O 1
ATOM 1582 N N . GLU A 1 188 ? 4.006 -5.266 -1.919 1.00 92.94 188 GLU A N 1
ATOM 1583 C CA . GLU A 1 188 ? 4.788 -6.389 -2.479 1.00 92.94 188 GLU A CA 1
ATOM 1584 C C . GLU A 1 188 ? 5.477 -7.299 -1.446 1.00 92.94 188 GLU A C 1
ATOM 1586 O O . GLU A 1 188 ? 5.937 -8.401 -1.793 1.00 92.94 188 GLU A O 1
ATOM 1591 N N . ASN A 1 189 ? 5.582 -6.852 -0.190 1.00 95.62 189 ASN A N 1
ATOM 1592 C CA . ASN A 1 189 ? 6.103 -7.638 0.934 1.00 95.62 189 ASN A CA 1
ATOM 1593 C C . ASN A 1 189 ? 4.981 -8.306 1.772 1.00 95.62 189 ASN A C 1
ATOM 1595 O O . ASN A 1 189 ? 5.295 -9.072 2.684 1.00 95.62 189 ASN A O 1
ATOM 1599 N N . ASN A 1 190 ? 3.704 -8.123 1.408 1.00 97.19 190 ASN A N 1
ATOM 1600 C CA . ASN A 1 190 ? 2.539 -8.705 2.095 1.00 97.19 190 ASN A CA 1
ATOM 1601 C C . ASN A 1 190 ? 2.255 -10.164 1.730 1.00 97.19 190 ASN A C 1
ATOM 1603 O O . ASN A 1 190 ? 1.250 -10.729 2.152 1.00 97.19 190 ASN A O 1
ATOM 1607 N N . SER A 1 191 ? 3.126 -10.811 0.957 1.00 96.88 191 SER A N 1
ATOM 1608 C CA . SER A 1 191 ? 2.945 -12.199 0.543 1.00 96.88 191 SER A CA 1
ATOM 1609 C C . SER A 1 191 ? 4.250 -12.980 0.544 1.00 96.88 191 SER A C 1
ATOM 1611 O O . SER A 1 191 ? 5.289 -12.532 0.046 1.00 96.88 191 SER A O 1
ATOM 1613 N N . THR A 1 192 ? 4.137 -14.215 1.031 1.00 96.62 192 THR A N 1
ATOM 1614 C CA . THR A 1 192 ? 5.186 -15.243 0.944 1.00 96.62 192 THR A CA 1
ATOM 1615 C C . THR A 1 192 ? 5.144 -16.022 -0.373 1.00 96.62 192 THR A C 1
ATOM 1617 O O . THR A 1 192 ? 6.086 -16.751 -0.687 1.00 96.62 192 THR A O 1
ATOM 1620 N N . ARG A 1 193 ? 4.073 -15.869 -1.162 1.00 93.94 193 ARG A N 1
ATOM 1621 C CA . ARG A 1 193 ? 3.971 -16.391 -2.530 1.00 93.94 193 ARG A CA 1
ATOM 1622 C C . ARG A 1 193 ? 4.831 -15.537 -3.463 1.00 93.94 193 ARG A C 1
ATOM 1624 O O . ARG A 1 193 ? 5.001 -14.344 -3.232 1.00 93.94 193 ARG A O 1
ATOM 1631 N N . LYS A 1 194 ? 5.423 -16.169 -4.477 1.00 88.81 194 LYS A N 1
ATOM 1632 C CA . LYS A 1 194 ? 6.290 -15.534 -5.487 1.00 88.81 194 LYS A CA 1
ATOM 1633 C C . LYS A 1 194 ? 6.148 -16.251 -6.834 1.00 88.81 194 LYS A C 1
ATOM 1635 O O . LYS A 1 194 ? 7.135 -16.672 -7.435 1.00 88.81 194 LYS A O 1
ATOM 1640 N N . GLU A 1 195 ? 4.913 -16.467 -7.280 1.00 92.38 195 GLU A N 1
ATOM 1641 C CA . GLU A 1 195 ? 4.661 -17.091 -8.583 1.00 92.38 195 GLU A CA 1
ATOM 1642 C C . GLU A 1 195 ? 4.838 -16.079 -9.717 1.00 92.38 195 GLU A C 1
ATOM 1644 O O . GLU A 1 195 ? 4.817 -14.874 -9.490 1.00 92.38 195 GLU A O 1
ATOM 1649 N N . LEU A 1 196 ? 5.061 -16.550 -10.942 1.00 91.44 196 LEU A N 1
ATOM 1650 C CA . LEU A 1 196 ? 5.179 -15.676 -12.108 1.00 91.44 196 LEU A CA 1
ATOM 1651 C C . LEU A 1 196 ? 3.791 -15.448 -12.705 1.00 91.44 196 LEU A C 1
ATOM 1653 O O . LEU A 1 196 ? 3.112 -16.410 -13.060 1.00 91.44 196 LEU A O 1
ATOM 1657 N N . TYR A 1 197 ? 3.390 -14.188 -12.841 1.00 90.44 197 TYR A N 1
ATOM 1658 C CA . TYR A 1 197 ? 2.082 -13.818 -13.371 1.00 90.44 197 TYR A CA 1
ATOM 1659 C C . TYR A 1 197 ? 2.242 -12.856 -14.547 1.00 90.44 197 TYR A C 1
ATOM 1661 O O . TYR A 1 197 ? 2.912 -11.831 -14.430 1.00 90.44 197 TYR A O 1
ATOM 1669 N N . PHE A 1 198 ? 1.654 -13.193 -15.695 1.00 90.56 198 PHE A N 1
ATOM 1670 C CA . PHE A 1 198 ? 1.735 -12.377 -16.904 1.00 90.56 198 PHE A CA 1
ATOM 1671 C C . PHE A 1 198 ? 0.409 -11.677 -17.162 1.00 90.56 198 PHE A C 1
ATOM 1673 O O . PHE A 1 198 ? -0.617 -12.337 -17.310 1.00 90.56 198 PHE A O 1
ATOM 1680 N N . ASN A 1 199 ? 0.462 -10.357 -17.307 1.00 89.00 199 ASN A N 1
ATOM 1681 C CA . ASN A 1 199 ? -0.691 -9.550 -17.678 1.00 89.00 199 ASN A CA 1
ATOM 1682 C C . ASN A 1 199 ? -0.542 -9.042 -19.106 1.00 89.00 199 ASN A C 1
ATOM 1684 O O . ASN A 1 199 ? 0.448 -8.391 -19.451 1.00 89.00 199 ASN A O 1
ATOM 1688 N N . TRP A 1 200 ? -1.529 -9.348 -19.949 1.00 85.44 200 TRP A N 1
ATOM 1689 C CA . TRP A 1 200 ? -1.637 -8.734 -21.265 1.00 85.44 200 TRP A CA 1
ATOM 1690 C C . TRP A 1 200 ? -2.245 -7.350 -21.108 1.00 85.44 200 TRP A C 1
ATOM 1692 O O . TRP A 1 200 ? -3.445 -7.235 -20.871 1.00 85.44 200 TRP A O 1
ATOM 1702 N N . VAL A 1 201 ? -1.414 -6.326 -21.308 1.00 78.94 201 VAL A N 1
ATOM 1703 C CA . VAL A 1 201 ? -1.751 -4.922 -21.079 1.00 78.94 201 VAL A CA 1
ATOM 1704 C C . VAL A 1 201 ? -2.061 -4.666 -19.591 1.00 78.94 201 VAL A C 1
ATOM 1706 O O . VAL A 1 201 ? -2.463 -5.557 -18.853 1.00 78.94 201 VAL A O 1
ATOM 1709 N N . TRP A 1 202 ? -1.774 -3.458 -19.106 1.00 81.69 202 TRP A N 1
ATOM 1710 C CA . TRP A 1 202 ? -1.953 -3.119 -17.691 1.00 81.69 202 TRP A CA 1
ATOM 1711 C C . TRP A 1 202 ? -3.390 -3.358 -17.201 1.00 81.69 202 TRP A C 1
ATOM 1713 O O . TRP A 1 202 ? -4.333 -2.940 -17.880 1.00 81.69 202 TRP A O 1
ATOM 1723 N N . ASP A 1 203 ? -3.541 -3.943 -16.011 1.00 84.88 203 ASP A N 1
ATOM 1724 C CA . ASP A 1 203 ? -4.814 -4.144 -15.304 1.00 84.88 203 ASP A CA 1
ATOM 1725 C C . ASP A 1 203 ? -4.640 -3.880 -13.788 1.00 84.88 203 ASP A C 1
ATOM 1727 O O . ASP A 1 203 ? -3.696 -3.193 -13.396 1.00 84.88 203 ASP A O 1
ATOM 1731 N N . GLN A 1 204 ? -5.529 -4.397 -12.928 1.00 87.31 204 GLN A N 1
ATOM 1732 C CA . GLN A 1 204 ? -5.353 -4.372 -11.469 1.00 87.31 204 GLN A CA 1
ATOM 1733 C C . GLN A 1 204 ? -3.972 -4.942 -11.072 1.00 87.31 204 GLN A C 1
ATOM 1735 O O . GLN A 1 204 ? -3.689 -6.097 -11.400 1.00 87.31 204 GLN A O 1
ATOM 1740 N N . PRO A 1 205 ? -3.130 -4.182 -10.344 1.00 87.62 205 PRO A N 1
ATOM 1741 C CA . PRO A 1 205 ? -1.812 -4.663 -9.942 1.00 87.62 205 PRO A CA 1
ATOM 1742 C C . PRO A 1 205 ? -1.877 -5.878 -9.010 1.00 87.62 205 PRO A C 1
ATOM 1744 O O . PRO A 1 205 ? -2.551 -5.844 -7.981 1.00 87.62 205 PRO A O 1
ATOM 1747 N N . ASN A 1 206 ? -1.111 -6.923 -9.325 1.00 88.19 206 ASN A N 1
ATOM 1748 C CA . ASN A 1 206 ? -0.893 -8.060 -8.433 1.00 88.19 206 ASN A CA 1
ATOM 1749 C C . ASN A 1 206 ? 0.396 -7.873 -7.618 1.00 88.19 206 ASN A C 1
ATOM 1751 O O . ASN A 1 206 ? 1.495 -8.184 -8.077 1.00 88.19 206 ASN A O 1
ATOM 1755 N N . TYR A 1 207 ? 0.245 -7.406 -6.379 1.00 90.69 207 TYR A N 1
ATOM 1756 C CA . TYR A 1 207 ? 1.363 -7.174 -5.461 1.00 90.69 207 TYR A CA 1
ATOM 1757 C C . TYR A 1 207 ? 1.991 -8.463 -4.912 1.00 90.69 207 TYR A C 1
ATOM 1759 O O . TYR A 1 207 ? 3.156 -8.475 -4.512 1.00 90.69 207 TYR A O 1
ATOM 1767 N N . TYR A 1 208 ? 1.240 -9.562 -4.888 1.00 89.50 208 TYR A N 1
ATOM 1768 C CA . TYR A 1 208 ? 1.622 -10.777 -4.174 1.00 89.50 208 TYR A CA 1
ATOM 1769 C C . TYR A 1 208 ? 2.526 -11.702 -4.988 1.00 89.50 208 TYR A C 1
ATOM 1771 O O . TYR A 1 208 ? 3.197 -12.551 -4.405 1.00 89.50 208 TYR A O 1
ATOM 1779 N N . ASP A 1 209 ? 2.564 -11.523 -6.308 1.00 89.31 209 ASP A N 1
ATOM 1780 C CA . ASP A 1 209 ? 3.310 -12.346 -7.254 1.00 89.31 209 ASP A CA 1
ATOM 1781 C C . ASP A 1 209 ? 4.428 -11.560 -7.972 1.00 89.31 209 ASP A C 1
ATOM 1783 O O . ASP A 1 209 ? 4.606 -10.342 -7.864 1.00 89.31 209 ASP A O 1
ATOM 1787 N N . HIS A 1 210 ? 5.249 -12.271 -8.738 1.00 88.44 210 HIS A N 1
ATOM 1788 C CA . HIS A 1 210 ? 6.117 -11.676 -9.742 1.00 88.44 210 HIS A CA 1
ATOM 1789 C C . HIS A 1 210 ? 5.298 -11.324 -10.986 1.00 88.44 210 HIS A C 1
ATOM 1791 O O . HIS A 1 210 ? 5.276 -12.061 -11.966 1.00 88.44 210 HIS A O 1
ATOM 1797 N N . GLU A 1 211 ? 4.627 -10.177 -10.936 1.00 90.62 211 GLU A N 1
ATOM 1798 C CA . GLU A 1 211 ? 3.882 -9.647 -12.075 1.00 90.62 211 GLU A CA 1
ATOM 1799 C C . GLU A 1 211 ? 4.812 -9.139 -13.191 1.00 90.62 211 GLU A C 1
ATOM 1801 O O . GLU A 1 211 ? 5.772 -8.402 -12.940 1.00 90.62 211 GLU A O 1
ATOM 1806 N N . VAL A 1 212 ? 4.497 -9.511 -14.433 1.00 92.56 212 VAL A N 1
ATOM 1807 C CA . VAL A 1 212 ? 5.090 -8.974 -15.660 1.00 92.56 212 VAL A CA 1
ATOM 1808 C C . VAL A 1 212 ? 3.967 -8.533 -16.594 1.00 92.56 212 VAL A C 1
ATOM 1810 O O . VAL A 1 212 ? 3.262 -9.349 -17.187 1.00 92.56 212 VAL A O 1
ATOM 1813 N N . ASN A 1 213 ? 3.826 -7.224 -16.753 1.00 93.31 213 ASN A N 1
ATOM 1814 C CA . ASN A 1 213 ? 2.888 -6.618 -17.687 1.00 93.31 213 ASN A CA 1
ATOM 1815 C C . ASN A 1 213 ? 3.514 -6.564 -19.085 1.00 93.31 213 ASN A C 1
ATOM 1817 O O . ASN A 1 213 ? 4.667 -6.156 -19.234 1.00 93.31 213 ASN A O 1
ATOM 1821 N N . ILE A 1 214 ? 2.756 -6.959 -20.107 1.00 93.38 214 ILE A N 1
ATOM 1822 C CA . ILE A 1 214 ? 3.175 -6.998 -21.512 1.00 93.38 214 ILE A CA 1
ATOM 1823 C C . ILE A 1 214 ? 2.329 -6.007 -22.308 1.00 93.38 214 ILE A C 1
ATOM 1825 O O . ILE A 1 214 ? 1.121 -6.180 -22.436 1.00 93.38 214 ILE A O 1
ATOM 1829 N N . LEU A 1 215 ? 2.957 -4.988 -22.887 1.00 91.88 215 LEU A N 1
ATOM 1830 C CA . LEU A 1 215 ? 2.289 -3.967 -23.695 1.00 91.88 215 LEU A CA 1
ATOM 1831 C C . LEU A 1 215 ? 2.860 -3.951 -25.123 1.00 91.88 215 LEU A C 1
ATOM 1833 O O . LEU A 1 215 ? 4.081 -3.885 -25.276 1.00 91.88 215 LEU A O 1
ATOM 1837 N N . PRO A 1 216 ? 2.027 -3.939 -26.182 1.00 91.69 216 PRO A N 1
ATOM 1838 C CA . PRO A 1 216 ? 2.502 -3.644 -27.531 1.00 91.69 216 PRO A CA 1
ATOM 1839 C C . PRO A 1 216 ? 3.172 -2.266 -27.593 1.00 91.69 216 PRO A C 1
ATOM 1841 O O . PRO A 1 216 ? 2.552 -1.246 -27.293 1.00 91.69 216 PRO A O 1
ATOM 1844 N N . TRP A 1 217 ? 4.436 -2.219 -28.013 1.00 91.56 217 TRP A N 1
ATOM 1845 C CA . TRP A 1 217 ? 5.211 -0.984 -28.103 1.00 91.56 217 TRP A CA 1
ATOM 1846 C C . TRP A 1 217 ? 5.359 -0.559 -29.562 1.00 91.56 217 TRP A C 1
ATOM 1848 O O . TRP A 1 217 ? 6.339 -0.875 -30.230 1.00 91.56 217 TRP A O 1
ATOM 1858 N N . LEU A 1 218 ? 4.339 0.130 -30.078 1.00 89.62 218 LEU A N 1
ATOM 1859 C CA . LEU A 1 218 ? 4.271 0.546 -31.486 1.00 89.62 218 LEU A CA 1
ATOM 1860 C C . LEU A 1 218 ? 4.648 2.021 -31.702 1.00 89.62 218 LEU A C 1
ATOM 1862 O O . LEU A 1 218 ? 4.855 2.444 -32.838 1.00 89.62 218 LEU A O 1
ATOM 1866 N N . PHE A 1 219 ? 4.765 2.799 -30.624 1.00 84.19 219 PHE A N 1
ATOM 1867 C CA . PHE A 1 219 ? 4.978 4.251 -30.640 1.00 84.19 219 PHE A CA 1
ATOM 1868 C C . PHE A 1 219 ? 6.464 4.624 -30.592 1.00 84.19 219 PHE A C 1
ATOM 1870 O O . PHE A 1 219 ? 6.890 5.467 -29.805 1.00 84.19 219 PHE A O 1
ATOM 1877 N N . SER A 1 220 ? 7.273 3.961 -31.414 1.00 87.19 220 SER A N 1
ATOM 1878 C CA . SER A 1 220 ? 8.723 4.137 -31.419 1.00 87.19 220 SER A CA 1
ATOM 1879 C C . SER A 1 220 ? 9.203 4.519 -32.813 1.00 87.19 220 SER A C 1
ATOM 1881 O O . SER A 1 220 ? 9.174 3.704 -33.735 1.00 87.19 220 SER A O 1
ATOM 1883 N N . TYR A 1 221 ? 9.630 5.772 -32.970 1.00 89.94 221 TYR A N 1
ATOM 1884 C CA . TYR A 1 221 ? 10.194 6.293 -34.212 1.00 89.94 221 TYR A CA 1
ATOM 1885 C C . TYR A 1 221 ? 11.384 7.211 -33.926 1.00 89.94 221 TYR A C 1
ATOM 1887 O O . TYR A 1 221 ? 11.351 7.993 -32.975 1.00 89.94 221 TYR A O 1
ATOM 1895 N N . ASN A 1 222 ? 12.434 7.138 -34.743 1.00 89.81 222 ASN A N 1
ATOM 1896 C CA . ASN A 1 222 ? 13.496 8.145 -34.772 1.00 89.81 222 ASN A CA 1
ATOM 1897 C C . ASN A 1 222 ? 14.189 8.194 -36.144 1.00 89.81 222 ASN A C 1
ATOM 1899 O O . ASN A 1 222 ? 14.062 7.263 -36.932 1.00 89.81 222 ASN A O 1
ATOM 1903 N N . PHE A 1 223 ? 14.956 9.254 -36.415 1.00 89.56 223 PHE A N 1
ATOM 1904 C CA . PHE A 1 223 ? 15.622 9.450 -37.711 1.00 89.56 223 PHE A CA 1
ATOM 1905 C C . PHE A 1 223 ? 16.622 8.347 -38.093 1.00 89.56 223 PHE A C 1
ATOM 1907 O O . PHE A 1 223 ? 16.790 8.083 -39.277 1.00 89.56 223 PHE A O 1
ATOM 1914 N N . TYR A 1 224 ? 17.277 7.702 -37.123 1.00 90.38 224 TYR A N 1
ATOM 1915 C CA . TYR A 1 224 ? 18.289 6.675 -37.382 1.00 90.38 224 TYR A CA 1
ATOM 1916 C C . TYR A 1 224 ? 17.670 5.286 -37.620 1.00 90.38 224 TYR A C 1
ATOM 1918 O O . TYR A 1 224 ? 18.021 4.604 -38.579 1.00 90.38 224 TYR A O 1
ATOM 1926 N N . ASN A 1 225 ? 16.745 4.851 -36.756 1.00 89.94 225 ASN A N 1
ATOM 1927 C CA . ASN A 1 225 ? 16.132 3.516 -36.845 1.00 89.94 225 ASN A CA 1
ATOM 1928 C C . ASN A 1 225 ? 14.816 3.488 -37.648 1.00 89.94 225 ASN A C 1
ATOM 1930 O O . ASN A 1 225 ? 14.287 2.416 -37.919 1.00 89.94 225 ASN A O 1
ATOM 1934 N N . GLY A 1 226 ? 14.227 4.641 -37.976 1.00 91.69 226 GLY A N 1
ATOM 1935 C CA . GLY A 1 226 ? 12.856 4.695 -38.488 1.00 91.69 226 GLY A CA 1
ATOM 1936 C C . GLY A 1 226 ? 11.847 4.183 -37.457 1.00 91.69 226 GLY A C 1
ATOM 1937 O O . GLY A 1 226 ? 11.982 4.448 -36.260 1.00 91.69 226 GLY A O 1
ATOM 1938 N N . TRP A 1 227 ? 10.821 3.464 -37.920 1.00 93.50 227 TRP A N 1
ATOM 1939 C CA . TRP A 1 227 ? 9.811 2.841 -37.059 1.00 93.50 227 TRP A CA 1
ATOM 1940 C C . TRP A 1 227 ? 10.333 1.538 -36.443 1.00 93.50 227 TRP A C 1
ATOM 1942 O O . TRP A 1 227 ? 10.844 0.671 -37.149 1.00 93.50 227 TRP A O 1
ATOM 1952 N N . THR A 1 228 ? 10.184 1.400 -35.122 1.00 95.00 228 THR A N 1
ATOM 1953 C CA . THR A 1 228 ? 10.745 0.284 -34.342 1.00 95.00 228 THR A CA 1
ATOM 1954 C C . THR A 1 228 ? 9.710 -0.369 -33.425 1.00 95.00 228 THR A C 1
ATOM 1956 O O . THR A 1 228 ? 9.719 -0.147 -32.213 1.00 95.00 228 THR A O 1
ATOM 1959 N N . PRO A 1 229 ? 8.766 -1.153 -33.967 1.00 95.44 229 PRO A N 1
ATOM 1960 C CA . PRO A 1 229 ? 7.760 -1.804 -33.145 1.00 95.44 229 PRO A CA 1
ATOM 1961 C C . PRO A 1 229 ? 8.367 -2.935 -32.308 1.00 95.44 229 PRO A C 1
ATOM 1963 O O . PRO A 1 229 ? 9.366 -3.560 -32.673 1.00 95.44 229 PRO A O 1
ATOM 1966 N N . GLY A 1 230 ? 7.725 -3.223 -31.183 1.00 95.19 230 GLY A N 1
ATOM 1967 C CA . GLY A 1 230 ? 8.124 -4.291 -30.282 1.00 95.19 230 GLY A CA 1
ATOM 1968 C C . GLY A 1 230 ? 7.120 -4.507 -29.163 1.00 95.19 230 GLY A C 1
ATOM 1969 O O . GLY A 1 230 ? 5.919 -4.278 -29.324 1.00 95.19 230 GLY A O 1
ATOM 1970 N N . ALA A 1 231 ? 7.629 -4.919 -28.010 1.00 95.06 231 ALA A N 1
ATOM 1971 C CA . ALA A 1 231 ? 6.858 -5.045 -26.782 1.00 95.06 231 ALA A CA 1
ATOM 1972 C C . ALA A 1 231 ? 7.552 -4.291 -25.646 1.00 95.06 231 ALA A C 1
ATOM 1974 O O . ALA A 1 231 ? 8.764 -4.104 -25.668 1.00 95.06 231 ALA A O 1
ATOM 1975 N N . MET A 1 232 ? 6.787 -3.880 -24.642 1.00 94.69 232 MET A N 1
ATOM 1976 C CA . MET A 1 232 ? 7.282 -3.403 -23.360 1.00 94.69 232 MET A CA 1
ATOM 1977 C C . MET A 1 232 ? 6.850 -4.397 -22.288 1.00 94.69 232 MET A C 1
ATOM 1979 O O . MET A 1 232 ? 5.661 -4.576 -22.040 1.00 94.69 232 MET A O 1
ATOM 1983 N N . LEU A 1 233 ? 7.833 -5.039 -21.669 1.00 95.44 233 LEU A N 1
ATOM 1984 C CA . LEU A 1 233 ? 7.678 -5.864 -20.482 1.00 95.44 233 LEU A CA 1
ATOM 1985 C C . LEU A 1 233 ? 7.989 -4.986 -19.279 1.00 95.44 233 LEU A C 1
ATOM 1987 O O . LEU A 1 233 ? 9.068 -4.393 -19.244 1.00 95.44 233 LEU A O 1
ATOM 1991 N N . TYR A 1 234 ? 7.096 -4.878 -18.303 1.00 94.25 234 TYR A N 1
ATOM 1992 C CA . TYR A 1 234 ? 7.381 -4.071 -17.121 1.00 94.25 234 TYR A CA 1
ATOM 1993 C C . TYR A 1 234 ? 6.730 -4.597 -15.846 1.00 94.25 234 TYR A C 1
ATOM 1995 O O . TYR A 1 234 ? 5.724 -5.304 -15.869 1.00 94.25 234 TYR A O 1
ATOM 2003 N N . LYS A 1 235 ? 7.333 -4.224 -14.721 1.00 93.31 235 LYS A N 1
ATOM 2004 C CA . LYS A 1 235 ? 6.872 -4.509 -13.366 1.00 93.31 235 LYS A CA 1
ATOM 2005 C C . LYS A 1 235 ? 6.961 -3.240 -12.530 1.00 93.31 235 LYS A C 1
ATOM 2007 O O . LYS A 1 235 ? 7.976 -2.542 -12.597 1.00 93.31 235 LYS A O 1
ATOM 2012 N N . GLY A 1 236 ? 5.947 -3.007 -11.703 1.00 91.62 236 GLY A N 1
ATOM 2013 C CA . GLY A 1 236 ? 5.877 -1.852 -10.815 1.00 91.62 236 GLY A CA 1
ATOM 2014 C C . GLY A 1 236 ? 5.464 -0.576 -11.542 1.00 91.62 236 GLY A C 1
ATOM 2015 O O . GLY A 1 236 ? 4.836 -0.630 -12.599 1.00 91.62 236 GLY A O 1
ATOM 2016 N N . GLY A 1 237 ? 5.819 0.574 -10.972 1.00 87.62 237 GLY A N 1
ATOM 2017 C CA . GLY A 1 237 ? 5.424 1.890 -11.492 1.00 87.62 237 GLY A CA 1
ATOM 2018 C C . GLY A 1 237 ? 4.110 2.423 -10.930 1.00 87.62 237 GLY A C 1
ATOM 2019 O O . GLY A 1 237 ? 3.680 3.503 -11.321 1.00 87.62 237 GLY A O 1
ATOM 2020 N N . THR A 1 238 ? 3.495 1.699 -9.997 1.00 89.88 238 THR A N 1
ATOM 2021 C CA . THR A 1 238 ? 2.333 2.148 -9.226 1.00 89.88 238 THR A CA 1
ATOM 2022 C C . THR A 1 238 ? 2.640 2.086 -7.726 1.00 89.88 238 THR A C 1
ATOM 2024 O O . THR A 1 238 ? 3.481 1.271 -7.331 1.00 89.88 238 THR A O 1
ATOM 2027 N N . PRO A 1 239 ? 1.945 2.877 -6.886 1.00 90.25 239 PRO A N 1
ATOM 2028 C CA . PRO A 1 239 ? 1.985 2.747 -5.431 1.00 90.25 239 PRO A CA 1
ATOM 2029 C C . PRO A 1 239 ? 1.784 1.310 -4.959 1.00 90.25 239 PRO A C 1
ATOM 2031 O O . PRO A 1 239 ? 1.162 0.492 -5.652 1.00 90.25 239 PRO A O 1
ATOM 2034 N N . GLY A 1 240 ? 2.353 1.006 -3.799 1.00 91.44 240 GLY A N 1
ATOM 2035 C CA . GLY A 1 240 ? 2.663 -0.349 -3.375 1.00 91.44 240 GLY A CA 1
ATOM 2036 C C . GLY A 1 240 ? 4.100 -0.670 -3.753 1.00 91.44 240 GLY A C 1
ATOM 2037 O O . GLY A 1 240 ? 4.911 -0.835 -2.867 1.00 91.44 240 GLY A O 1
ATOM 2038 N N . TYR A 1 241 ? 4.479 -0.623 -5.034 1.00 92.56 241 TYR A N 1
ATOM 2039 C CA . TYR A 1 241 ? 5.829 -1.023 -5.443 1.00 92.56 241 TYR A CA 1
ATOM 2040 C C . TYR A 1 241 ? 6.933 -0.004 -5.131 1.00 92.56 241 TYR A C 1
ATOM 2042 O O . TYR A 1 241 ? 6.882 1.157 -5.531 1.00 92.56 241 TYR A O 1
ATOM 2050 N N . THR A 1 242 ? 8.043 -0.500 -4.586 1.00 91.00 242 THR A N 1
ATOM 2051 C CA . THR A 1 242 ? 9.292 0.267 -4.362 1.00 91.00 242 THR A CA 1
ATOM 2052 C C . THR A 1 242 ? 10.193 0.427 -5.589 1.00 91.00 242 THR A C 1
ATOM 2054 O O . THR A 1 242 ? 11.149 1.207 -5.583 1.00 91.00 242 THR A O 1
ATOM 2057 N N . SER A 1 243 ? 9.932 -0.314 -6.666 1.00 92.94 243 SER A N 1
ATOM 2058 C CA . SER A 1 243 ? 10.756 -0.254 -7.873 1.00 92.94 243 SER A CA 1
ATOM 2059 C C . SER A 1 243 ? 9.936 -0.400 -9.140 1.00 92.94 243 SER A C 1
ATOM 2061 O O . SER A 1 243 ? 8.885 -1.036 -9.156 1.00 92.94 243 SER A O 1
ATOM 2063 N N . THR A 1 244 ? 10.458 0.169 -10.222 1.00 95.19 244 THR A N 1
ATOM 2064 C CA . THR A 1 244 ? 9.921 -0.013 -11.569 1.00 95.19 244 THR A CA 1
ATOM 2065 C C . THR A 1 244 ? 11.002 -0.613 -12.441 1.00 95.19 244 THR A C 1
ATOM 2067 O O . THR A 1 244 ? 12.103 -0.076 -12.523 1.00 95.19 244 THR A O 1
ATOM 2070 N N . THR A 1 245 ? 10.703 -1.726 -13.099 1.00 95.81 245 THR A N 1
ATOM 2071 C CA . THR A 1 245 ? 11.595 -2.354 -14.079 1.00 95.81 245 THR A CA 1
ATOM 2072 C C . THR A 1 245 ? 10.877 -2.448 -15.409 1.00 95.81 245 THR A C 1
ATOM 2074 O O . THR A 1 245 ? 9.717 -2.836 -15.450 1.00 95.81 245 THR A O 1
ATOM 2077 N N . SER A 1 246 ? 11.565 -2.121 -16.497 1.00 96.38 246 SER A N 1
ATOM 2078 C CA . SER A 1 246 ? 11.045 -2.220 -17.854 1.00 96.38 246 SER A CA 1
ATOM 2079 C C . SER A 1 246 ? 12.107 -2.722 -18.828 1.00 96.38 246 SER A C 1
ATOM 2081 O O . SER A 1 246 ? 13.287 -2.375 -18.728 1.00 96.38 246 SER A O 1
ATOM 2083 N N . ILE A 1 247 ? 11.673 -3.549 -19.773 1.00 96.69 247 ILE A N 1
ATOM 2084 C CA . ILE A 1 247 ? 12.461 -4.092 -20.876 1.00 96.69 247 ILE A CA 1
ATOM 2085 C C . ILE A 1 247 ? 11.642 -3.894 -22.148 1.00 96.69 247 ILE A C 1
ATOM 2087 O O . ILE A 1 247 ? 10.473 -4.267 -22.202 1.00 96.69 247 ILE A O 1
ATOM 2091 N N . GLN A 1 248 ? 12.250 -3.320 -23.178 1.00 96.69 248 GLN A N 1
ATOM 2092 C CA . GLN A 1 248 ? 11.601 -3.038 -24.453 1.00 96.69 248 GLN A CA 1
ATOM 2093 C C . GLN A 1 248 ? 12.382 -3.690 -25.598 1.00 96.69 248 GLN A C 1
ATOM 2095 O O . GLN A 1 248 ? 13.236 -3.029 -26.202 1.00 96.69 248 GLN A O 1
ATOM 2100 N N . PRO A 1 249 ? 12.165 -4.988 -25.878 1.00 96.38 249 PRO A N 1
ATOM 2101 C CA . PRO A 1 249 ? 12.661 -5.600 -27.103 1.00 96.38 249 PRO A CA 1
ATOM 2102 C C . PRO A 1 249 ? 11.873 -5.063 -28.304 1.00 96.38 249 PRO A C 1
ATOM 2104 O O . PRO A 1 249 ? 10.641 -5.113 -28.325 1.00 96.38 249 PRO A O 1
ATOM 2107 N N . MET A 1 250 ? 12.577 -4.550 -29.310 1.00 96.19 250 MET A N 1
ATOM 2108 C CA . MET A 1 250 ? 11.983 -4.014 -30.537 1.00 96.19 250 MET A CA 1
ATOM 2109 C C . MET A 1 250 ? 12.804 -4.440 -31.763 1.00 96.19 250 MET A C 1
ATOM 2111 O O . MET A 1 250 ? 13.939 -4.912 -31.644 1.00 96.19 250 MET A O 1
ATOM 2115 N N . TRP A 1 251 ? 12.233 -4.258 -32.952 1.00 95.56 251 TRP A N 1
ATOM 2116 C CA . TRP A 1 251 ? 12.901 -4.541 -34.222 1.00 95.56 251 TRP A CA 1
ATOM 2117 C C . TRP A 1 251 ? 13.119 -3.264 -35.033 1.00 95.56 251 TRP A C 1
ATOM 2119 O O . TRP A 1 251 ? 12.185 -2.493 -35.230 1.00 95.56 251 TRP A O 1
ATOM 2129 N N . ASP A 1 252 ? 14.343 -3.043 -35.510 1.00 94.44 252 ASP A N 1
ATOM 2130 C CA . ASP A 1 252 ? 14.685 -1.964 -36.438 1.00 94.44 252 ASP A CA 1
ATOM 2131 C C . ASP A 1 252 ? 14.619 -2.475 -37.878 1.00 94.44 252 ASP A C 1
ATOM 2133 O O . ASP A 1 252 ? 15.488 -3.228 -38.320 1.00 94.44 252 ASP A O 1
ATOM 2137 N N . PHE A 1 253 ? 13.579 -2.060 -38.606 1.00 91.56 253 PHE A N 1
ATOM 2138 C CA . PHE A 1 253 ? 13.356 -2.466 -39.995 1.00 91.56 253 PHE A CA 1
ATOM 2139 C C . PHE A 1 253 ? 14.294 -1.783 -40.991 1.00 91.56 253 PHE A C 1
ATOM 2141 O O . PHE A 1 253 ? 14.586 -2.371 -42.030 1.00 91.56 253 PHE A O 1
ATOM 2148 N N . ASN A 1 254 ? 14.784 -0.580 -40.689 1.00 93.44 254 ASN A N 1
ATOM 2149 C CA . ASN A 1 254 ? 15.657 0.158 -41.601 1.00 93.44 254 ASN A CA 1
ATOM 2150 C C . ASN A 1 254 ? 17.066 -0.435 -41.622 1.00 93.44 254 ASN A C 1
ATOM 2152 O O . ASN A 1 254 ? 17.674 -0.548 -42.683 1.00 93.44 254 ASN A O 1
ATOM 2156 N N . ASN A 1 255 ? 17.573 -0.835 -40.455 1.00 91.94 255 ASN A N 1
ATOM 2157 C CA . ASN A 1 255 ? 18.917 -1.403 -40.319 1.00 91.94 255 ASN A CA 1
ATOM 2158 C C . ASN A 1 255 ? 18.912 -2.930 -40.120 1.00 91.94 255 ASN A C 1
ATOM 2160 O O . ASN A 1 255 ? 19.970 -3.522 -39.919 1.00 91.94 255 ASN A O 1
ATOM 2164 N N . ASN A 1 256 ? 17.734 -3.562 -40.164 1.00 93.38 256 ASN A N 1
ATOM 2165 C CA . ASN A 1 256 ? 17.519 -5.006 -40.037 1.00 93.38 256 ASN A CA 1
ATOM 2166 C C . ASN A 1 256 ? 18.215 -5.637 -38.814 1.00 93.38 256 ASN A C 1
ATOM 2168 O O . ASN A 1 256 ? 18.964 -6.610 -38.929 1.00 93.38 256 ASN A O 1
ATOM 2172 N N . GLN A 1 257 ? 17.999 -5.054 -37.634 1.00 93.56 257 GLN A N 1
ATOM 2173 C CA . GLN A 1 257 ? 18.662 -5.482 -36.400 1.00 93.56 257 GLN A CA 1
ATOM 2174 C C . GLN A 1 257 ? 17.740 -5.387 -35.176 1.00 93.56 257 GLN A C 1
ATOM 2176 O O . GLN A 1 257 ? 16.842 -4.542 -35.140 1.00 93.56 257 GLN A O 1
ATOM 2181 N N . PRO A 1 258 ? 17.970 -6.201 -34.129 1.00 94.19 258 PRO A N 1
ATOM 2182 C CA . PRO A 1 258 ? 17.269 -6.029 -32.868 1.00 94.19 258 PRO A CA 1
ATOM 2183 C C . PRO A 1 258 ? 17.754 -4.767 -32.151 1.00 94.19 258 PRO A C 1
ATOM 2185 O O . PRO A 1 258 ? 18.949 -4.456 -32.111 1.00 94.19 258 PRO A O 1
ATOM 2188 N N . VAL A 1 259 ? 16.811 -4.076 -31.523 1.00 95.38 259 VAL A N 1
ATOM 2189 C CA . VAL A 1 259 ? 17.064 -2.951 -30.623 1.00 95.38 259 VAL A CA 1
ATOM 2190 C C . VAL A 1 259 ? 16.430 -3.247 -29.267 1.00 95.38 259 VAL A C 1
ATOM 2192 O O . VAL A 1 259 ? 15.423 -3.947 -29.162 1.00 95.38 259 VAL A O 1
ATOM 2195 N N . LEU A 1 260 ? 17.049 -2.742 -28.207 1.00 95.94 260 LEU A N 1
ATOM 2196 C CA . LEU A 1 260 ? 16.644 -3.040 -26.837 1.00 95.94 260 LEU A CA 1
ATOM 2197 C C . LEU A 1 260 ? 16.757 -1.782 -25.994 1.00 95.94 260 LEU A C 1
ATOM 2199 O O . LEU A 1 260 ? 17.753 -1.063 -26.089 1.00 95.94 260 LEU A O 1
ATOM 2203 N N . LYS A 1 261 ? 15.770 -1.557 -25.130 1.00 96.12 261 LYS A N 1
ATOM 2204 C CA . LYS A 1 261 ? 15.903 -0.646 -23.992 1.00 96.12 261 LYS A CA 1
ATOM 2205 C C . LYS A 1 261 ? 15.630 -1.398 -22.702 1.00 96.12 261 LYS A C 1
ATOM 2207 O O . LYS A 1 261 ? 14.742 -2.241 -22.639 1.00 96.12 261 LYS A O 1
ATOM 2212 N N . PHE A 1 262 ? 16.393 -1.073 -21.679 1.00 96.50 262 PHE A N 1
ATOM 2213 C CA . PHE A 1 262 ? 16.235 -1.546 -20.319 1.00 96.50 262 PHE A CA 1
ATOM 2214 C C . PHE A 1 262 ? 16.276 -0.337 -19.398 1.00 96.50 262 PHE A C 1
ATOM 2216 O O . PHE A 1 262 ? 17.139 0.532 -19.541 1.00 96.50 262 PHE A O 1
ATOM 2223 N N . HIS A 1 263 ? 15.359 -0.298 -18.445 1.00 97.19 263 HIS A N 1
ATOM 2224 C CA . HIS A 1 263 ? 15.360 0.702 -17.396 1.00 97.19 263 HIS A CA 1
ATOM 2225 C C . HIS A 1 263 ? 14.824 0.087 -16.110 1.00 97.19 263 HIS A C 1
ATOM 2227 O O . HIS A 1 263 ? 13.721 -0.460 -16.091 1.00 97.19 263 HIS A O 1
ATOM 2233 N N . ARG A 1 264 ? 15.589 0.210 -15.031 1.00 97.25 264 ARG A N 1
ATOM 2234 C CA . ARG A 1 264 ? 15.165 -0.101 -13.674 1.00 97.25 264 ARG A CA 1
ATOM 2235 C C . ARG A 1 264 ? 15.428 1.099 -12.787 1.00 97.25 264 ARG A C 1
ATOM 2237 O O . ARG A 1 264 ? 16.536 1.614 -12.797 1.00 97.25 264 ARG A O 1
ATOM 2244 N N . ILE A 1 265 ? 14.451 1.477 -11.982 1.00 96.94 265 ILE A N 1
ATOM 2245 C CA . ILE A 1 265 ? 14.594 2.480 -10.930 1.00 96.94 265 ILE A CA 1
ATOM 2246 C C . ILE A 1 265 ? 14.099 1.889 -9.615 1.00 96.94 265 ILE A C 1
ATOM 2248 O O . ILE A 1 265 ? 13.030 1.279 -9.567 1.00 96.94 265 ILE A O 1
ATOM 2252 N N . ASN A 1 266 ? 14.898 2.036 -8.565 1.00 95.19 266 ASN A N 1
ATOM 2253 C CA . ASN A 1 266 ? 14.501 1.748 -7.194 1.00 95.19 266 ASN A CA 1
ATOM 2254 C C . ASN A 1 266 ? 14.366 3.087 -6.468 1.00 95.19 266 ASN A C 1
ATOM 2256 O O . ASN A 1 266 ? 15.306 3.883 -6.504 1.00 95.19 266 ASN A O 1
ATOM 2260 N N . ASN A 1 267 ? 13.225 3.317 -5.828 1.00 91.31 267 ASN A N 1
ATOM 2261 C CA . ASN A 1 267 ? 13.013 4.473 -4.966 1.00 91.31 267 ASN A CA 1
ATOM 2262 C C . ASN A 1 267 ? 13.314 4.066 -3.525 1.00 91.31 267 ASN A C 1
ATOM 2264 O O . ASN A 1 267 ? 13.018 2.937 -3.127 1.00 91.31 267 ASN A O 1
ATOM 2268 N N . PHE A 1 268 ? 13.909 4.972 -2.761 1.00 89.56 268 PHE A N 1
ATOM 2269 C CA . PHE A 1 268 ? 14.202 4.755 -1.351 1.00 89.56 268 PHE A CA 1
ATOM 2270 C C . PHE A 1 268 ? 13.401 5.717 -0.491 1.00 89.56 268 PHE A C 1
ATOM 2272 O O . PHE A 1 268 ? 13.119 6.847 -0.902 1.00 89.56 268 PHE A O 1
ATOM 2279 N N . ASP A 1 269 ? 13.088 5.254 0.714 1.00 86.00 269 ASP A N 1
ATOM 2280 C CA . ASP A 1 269 ? 12.440 6.066 1.730 1.00 86.00 269 ASP A CA 1
ATOM 2281 C C . ASP A 1 269 ? 13.327 7.260 2.123 1.00 86.00 269 ASP A C 1
ATOM 2283 O O . ASP A 1 269 ? 14.555 7.260 1.935 1.00 86.00 269 ASP A O 1
ATOM 2287 N N . SER A 1 270 ? 12.680 8.299 2.645 1.00 84.44 270 SER A N 1
ATOM 2288 C CA . SER A 1 270 ? 13.361 9.488 3.144 1.00 84.44 270 SER A CA 1
ATOM 2289 C C . SER A 1 270 ? 14.299 9.127 4.301 1.00 84.44 270 SER A C 1
ATOM 2291 O O . SER A 1 270 ? 14.097 8.161 5.037 1.00 84.44 270 SER A O 1
ATOM 2293 N N . ASN A 1 271 ? 15.389 9.875 4.439 1.00 84.81 271 ASN A N 1
ATOM 2294 C CA . ASN A 1 271 ? 16.360 9.677 5.508 1.00 84.81 271 ASN A CA 1
ATOM 2295 C C . ASN A 1 271 ? 17.035 11.002 5.879 1.00 84.81 271 ASN A C 1
ATOM 2297 O O . ASN A 1 271 ? 16.784 12.039 5.271 1.00 84.81 271 ASN A O 1
ATOM 2301 N N . ASN A 1 272 ? 17.947 10.951 6.851 1.00 84.25 272 ASN A N 1
ATOM 2302 C CA . ASN A 1 272 ? 18.656 12.129 7.363 1.00 84.25 272 ASN A CA 1
ATOM 2303 C C . ASN A 1 272 ? 19.448 12.910 6.299 1.00 84.25 272 ASN A C 1
ATOM 2305 O O . ASN A 1 272 ? 19.821 14.053 6.544 1.00 84.25 272 ASN A O 1
ATOM 2309 N N . PHE A 1 273 ? 19.748 12.301 5.150 1.00 85.00 273 PHE A N 1
ATOM 2310 C CA . PHE A 1 273 ? 20.459 12.949 4.053 1.00 85.00 273 PHE A CA 1
ATOM 2311 C C . PHE A 1 273 ? 19.512 13.377 2.937 1.00 85.00 273 PHE A C 1
ATOM 2313 O O . PHE A 1 273 ? 19.631 14.493 2.453 1.00 85.00 273 PHE A O 1
ATOM 2320 N N . PHE A 1 274 ? 18.583 12.518 2.520 1.00 87.38 274 PHE A N 1
ATOM 2321 C CA . PHE A 1 274 ? 17.751 12.754 1.344 1.00 87.38 274 PHE A CA 1
ATOM 2322 C C . PHE A 1 274 ? 16.268 12.763 1.691 1.00 87.38 274 PHE A C 1
ATOM 2324 O O . PHE A 1 274 ? 15.750 11.807 2.268 1.00 87.38 274 PHE A O 1
ATOM 2331 N N . ARG A 1 275 ? 15.563 13.804 1.233 1.00 84.94 275 ARG A N 1
ATOM 2332 C CA . ARG A 1 275 ? 14.097 13.881 1.296 1.00 84.94 275 ARG A CA 1
ATOM 2333 C C . ARG A 1 275 ? 13.453 12.828 0.391 1.00 84.94 275 ARG A C 1
ATOM 2335 O O . ARG A 1 275 ? 12.476 12.195 0.767 1.00 84.94 275 ARG A O 1
ATOM 2342 N N . ALA A 1 276 ? 14.025 12.645 -0.794 1.00 87.25 276 ALA A N 1
ATOM 2343 C CA . ALA A 1 276 ? 13.700 11.581 -1.728 1.00 87.25 276 ALA A CA 1
ATOM 2344 C C . ALA A 1 276 ? 14.990 11.148 -2.421 1.00 87.25 276 ALA A C 1
ATOM 2346 O O . ALA A 1 276 ? 15.843 11.984 -2.736 1.00 87.25 276 ALA A O 1
ATOM 2347 N N . SER A 1 277 ? 15.147 9.848 -2.658 1.00 92.69 277 SER A N 1
ATOM 2348 C CA . SER A 1 277 ? 16.283 9.340 -3.422 1.00 92.69 277 SER A CA 1
ATOM 2349 C C . SER A 1 277 ? 15.905 8.144 -4.280 1.00 92.69 277 SER A C 1
ATOM 2351 O O . SER A 1 277 ? 14.975 7.396 -3.977 1.00 92.69 277 SER A O 1
ATOM 2353 N N . SER A 1 278 ? 16.630 7.974 -5.380 1.00 94.19 278 SER A N 1
ATOM 2354 C CA . SER A 1 278 ? 16.445 6.851 -6.286 1.00 94.19 278 SER A CA 1
ATOM 2355 C C . SER A 1 278 ? 17.766 6.410 -6.902 1.00 94.19 278 SER A C 1
ATOM 2357 O O . SER A 1 278 ? 18.696 7.197 -7.089 1.00 94.19 278 SER A O 1
ATOM 2359 N N . LEU A 1 279 ? 17.845 5.125 -7.228 1.00 96.94 279 LEU A N 1
ATOM 2360 C CA . LEU A 1 279 ? 18.945 4.544 -7.985 1.00 96.94 279 LEU A CA 1
ATOM 2361 C C . LEU A 1 279 ? 18.381 3.920 -9.253 1.00 96.94 279 LEU A C 1
ATOM 2363 O O . LEU A 1 279 ? 17.552 3.007 -9.194 1.00 96.94 279 LEU A O 1
ATOM 2367 N N . SER A 1 280 ? 18.855 4.402 -10.395 1.00 97.44 280 SER A N 1
ATOM 2368 C CA . SER A 1 280 ? 18.448 3.925 -11.706 1.00 97.44 280 SER A CA 1
ATOM 2369 C C . SER A 1 280 ? 19.591 3.243 -12.450 1.00 97.44 280 SER A C 1
ATOM 2371 O O . SER A 1 280 ? 20.748 3.660 -12.408 1.00 97.44 280 SER A O 1
ATOM 2373 N N . PHE A 1 281 ? 19.232 2.175 -13.149 1.00 97.69 281 PHE A N 1
ATOM 2374 C CA . PHE A 1 281 ? 20.064 1.426 -14.072 1.00 97.69 281 PHE A CA 1
ATOM 2375 C C . PHE A 1 281 ? 19.370 1.462 -15.423 1.00 97.69 281 PHE A C 1
ATOM 2377 O O . PHE A 1 281 ? 18.209 1.074 -15.544 1.00 97.69 281 PHE A O 1
ATOM 2384 N N . SER A 1 282 ? 20.074 1.907 -16.450 1.00 97.19 282 SER A N 1
ATOM 2385 C CA . SER A 1 282 ? 19.546 1.950 -17.806 1.00 97.19 282 SER A CA 1
ATOM 2386 C C . SER A 1 282 ? 20.552 1.386 -18.790 1.00 97.19 282 SER A C 1
ATOM 2388 O O . SER A 1 282 ? 21.763 1.458 -18.585 1.00 97.19 282 SER A O 1
ATOM 2390 N N . GLY A 1 283 ? 20.042 0.800 -19.862 1.00 96.81 283 GLY A N 1
ATOM 2391 C CA . GLY A 1 283 ? 20.842 0.271 -20.951 1.00 96.81 283 GLY A CA 1
ATOM 2392 C C . GLY A 1 283 ? 20.045 0.335 -22.236 1.00 96.81 283 GLY A C 1
ATOM 2393 O O . GLY A 1 283 ? 18.845 0.070 -22.238 1.00 96.81 283 GLY A O 1
ATOM 2394 N N . MET A 1 284 ? 20.688 0.693 -23.338 1.00 96.00 284 MET A N 1
ATOM 2395 C CA . MET A 1 284 ? 20.035 0.664 -24.634 1.00 96.00 284 MET A CA 1
ATOM 2396 C C . MET A 1 284 ? 21.001 0.336 -25.763 1.00 96.00 284 MET A C 1
ATOM 2398 O O . MET A 1 284 ? 22.158 0.749 -25.755 1.00 96.00 284 MET A O 1
ATOM 2402 N N . ARG A 1 285 ? 20.467 -0.359 -26.765 1.00 93.75 285 ARG A N 1
ATOM 2403 C CA . ARG A 1 285 ? 20.963 -0.376 -28.141 1.00 93.75 285 ARG A CA 1
ATOM 2404 C C . ARG A 1 285 ? 19.849 0.203 -29.001 1.00 93.75 285 ARG A C 1
ATOM 2406 O O . ARG A 1 285 ? 18.905 -0.509 -29.334 1.00 93.75 285 ARG A O 1
ATOM 2413 N N . TYR A 1 286 ? 19.904 1.505 -29.262 1.00 91.38 286 TYR A N 1
ATOM 2414 C CA . TYR A 1 286 ? 18.854 2.269 -29.942 1.00 91.38 286 TYR A CA 1
ATOM 2415 C C . TYR A 1 286 ? 19.416 3.613 -30.432 1.00 91.38 286 TYR A C 1
ATOM 2417 O O . TYR A 1 286 ? 20.385 4.115 -29.870 1.00 91.38 286 TYR A O 1
ATOM 2425 N N . GLN A 1 287 ? 18.826 4.206 -31.472 1.00 87.25 287 GLN A N 1
ATOM 2426 C CA . GLN A 1 287 ? 19.257 5.485 -32.067 1.00 87.25 287 GLN A CA 1
ATOM 2427 C C . GLN A 1 287 ? 20.730 5.501 -32.513 1.00 87.25 287 GLN A C 1
ATOM 2429 O O . GLN A 1 287 ? 21.414 6.510 -32.382 1.00 87.25 287 GLN A O 1
ATOM 2434 N N . GLY A 1 288 ? 21.244 4.364 -32.992 1.00 84.56 288 GLY A N 1
ATOM 2435 C CA . GLY A 1 288 ? 22.649 4.221 -33.399 1.00 84.56 288 GLY A CA 1
ATOM 2436 C C . GLY A 1 288 ? 23.647 4.187 -32.240 1.00 84.56 288 GLY A C 1
ATOM 2437 O O . GLY A 1 288 ? 24.842 4.046 -32.470 1.00 84.56 288 GLY A O 1
ATOM 2438 N N . ASN A 1 289 ? 23.162 4.253 -30.999 1.00 88.75 289 ASN A N 1
ATOM 2439 C CA . ASN A 1 289 ? 23.976 4.231 -29.797 1.00 88.75 289 ASN A CA 1
ATOM 2440 C C . ASN A 1 289 ? 23.842 2.886 -29.086 1.00 88.75 289 ASN A C 1
ATOM 2442 O O . ASN A 1 289 ? 22.779 2.262 -29.084 1.00 88.75 289 ASN A O 1
ATOM 2446 N N . THR A 1 290 ? 24.929 2.455 -28.452 1.00 94.31 290 THR A N 1
ATOM 2447 C CA . THR A 1 290 ? 24.925 1.348 -27.493 1.00 94.31 290 THR A CA 1
ATOM 2448 C C . THR A 1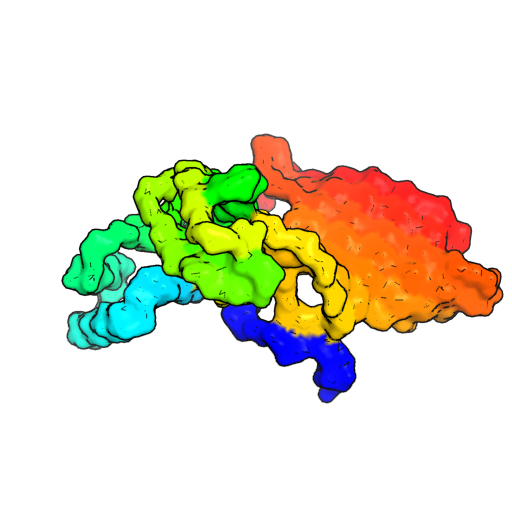 290 ? 25.603 1.824 -26.223 1.00 94.31 290 THR A C 1
ATOM 2450 O O . THR A 1 290 ? 26.730 2.308 -26.271 1.00 94.31 290 THR A O 1
ATOM 2453 N N . GLY A 1 291 ? 24.919 1.711 -25.093 1.00 94.88 291 GLY A N 1
ATOM 2454 C CA . GLY A 1 291 ? 25.459 2.164 -23.821 1.00 94.88 291 GLY A CA 1
ATOM 2455 C C . GLY A 1 291 ? 24.509 1.909 -22.667 1.00 94.88 291 GLY A C 1
ATOM 2456 O O . GLY A 1 291 ? 23.383 1.447 -22.853 1.00 94.88 291 GLY A O 1
ATOM 2457 N N . GLY A 1 292 ? 24.971 2.222 -21.467 1.00 96.00 292 GLY A N 1
ATOM 2458 C CA . GLY A 1 292 ? 24.164 2.174 -20.262 1.00 96.00 292 GLY A CA 1
ATOM 2459 C C . GLY A 1 292 ? 24.622 3.219 -19.264 1.00 96.00 292 GLY A C 1
ATOM 2460 O O . GLY A 1 292 ? 25.714 3.773 -19.387 1.00 96.00 292 GLY A O 1
ATOM 2461 N N . ALA A 1 293 ? 23.768 3.494 -18.291 1.00 96.62 293 ALA A N 1
ATOM 2462 C CA . ALA A 1 293 ? 24.044 4.442 -17.231 1.00 96.62 293 ALA A CA 1
ATOM 2463 C C . ALA A 1 293 ? 23.550 3.895 -15.896 1.00 96.62 293 ALA A C 1
ATOM 2465 O O . ALA A 1 293 ? 22.496 3.259 -15.818 1.00 96.62 293 ALA A O 1
ATOM 2466 N N . ILE A 1 294 ? 24.316 4.189 -14.852 1.00 97.56 294 ILE A N 1
ATOM 2467 C CA . ILE A 1 294 ? 23.896 4.060 -13.463 1.00 97.56 294 ILE A CA 1
ATOM 2468 C C . ILE A 1 294 ? 23.796 5.485 -12.940 1.00 97.56 294 ILE A C 1
ATOM 2470 O O . ILE A 1 294 ? 24.772 6.231 -13.018 1.00 97.56 294 ILE A O 1
ATOM 2474 N N . LYS A 1 295 ? 22.622 5.877 -12.455 1.00 97.38 295 LYS A N 1
ATOM 2475 C CA . LYS A 1 295 ? 22.380 7.229 -11.957 1.00 97.38 295 LYS A CA 1
ATOM 2476 C C . LYS A 1 295 ? 21.739 7.153 -10.584 1.00 97.38 295 LYS A C 1
ATOM 2478 O O . LYS A 1 295 ? 20.724 6.483 -10.408 1.00 97.38 295 LYS A O 1
ATOM 2483 N N . PHE A 1 296 ? 22.349 7.839 -9.630 1.00 96.50 296 PHE A N 1
ATOM 2484 C CA . PHE A 1 296 ? 21.769 8.098 -8.324 1.00 96.50 296 PHE A CA 1
ATOM 2485 C C . PHE A 1 296 ? 21.254 9.537 -8.317 1.00 96.50 296 PHE A C 1
ATOM 2487 O O . PHE A 1 296 ? 22.002 10.454 -8.653 1.00 96.50 296 PHE A O 1
ATOM 2494 N N . ASP A 1 297 ? 19.989 9.716 -7.959 1.00 93.94 297 ASP A N 1
ATOM 2495 C CA . ASP A 1 297 ? 19.352 11.019 -7.799 1.00 93.94 297 ASP A CA 1
ATOM 2496 C C . ASP A 1 297 ? 18.892 11.163 -6.351 1.00 93.94 297 ASP A C 1
ATOM 2498 O O . ASP A 1 297 ? 18.291 10.243 -5.794 1.00 93.94 297 ASP A O 1
ATOM 2502 N N . GLY A 1 298 ? 19.144 12.321 -5.751 1.00 91.69 298 GLY A N 1
ATOM 2503 C CA . GLY A 1 298 ? 18.702 12.627 -4.400 1.00 91.69 298 GLY A CA 1
ATOM 2504 C C . GLY A 1 298 ? 18.406 14.110 -4.241 1.00 91.69 298 GLY A C 1
ATOM 2505 O O . GLY A 1 298 ? 19.152 14.949 -4.745 1.00 91.69 298 GLY A O 1
ATOM 2506 N N . SER A 1 299 ? 17.313 14.428 -3.553 1.00 88.56 299 SER A N 1
ATOM 2507 C CA . SER A 1 299 ? 16.922 15.801 -3.232 1.00 88.56 299 SER A CA 1
ATOM 2508 C C . SER A 1 299 ? 17.191 16.114 -1.758 1.00 88.56 299 SER A C 1
ATOM 2510 O O . SER A 1 299 ? 16.874 15.313 -0.875 1.00 88.56 299 SER A O 1
ATOM 2512 N N . TYR A 1 300 ? 17.749 17.298 -1.502 1.00 84.31 300 TYR A N 1
ATOM 2513 C CA . TYR A 1 300 ? 18.077 17.823 -0.173 1.00 84.31 300 TYR A CA 1
ATOM 2514 C C . TYR A 1 300 ? 17.225 19.068 0.130 1.00 84.31 300 TYR A C 1
ATOM 2516 O O . TYR A 1 300 ? 16.941 19.831 -0.791 1.00 84.31 300 TYR A O 1
ATOM 2524 N N . GLY A 1 301 ? 16.893 19.310 1.404 1.00 65.25 301 GLY A N 1
ATOM 2525 C CA . GLY A 1 301 ? 16.256 20.554 1.877 1.00 65.25 301 GLY A CA 1
ATOM 2526 C C . GLY A 1 301 ? 14.719 20.552 1.953 1.00 65.25 301 GLY A C 1
ATOM 2527 O O . GLY A 1 301 ? 14.056 19.625 1.480 1.00 65.25 301 GLY A O 1
ATOM 2528 N N . GLU A 1 302 ? 14.176 21.600 2.586 1.00 58.50 302 GLU A N 1
ATOM 2529 C CA . GLU A 1 302 ? 12.747 21.957 2.582 1.00 58.50 302 GLU A CA 1
ATOM 2530 C C . GLU A 1 302 ? 12.444 22.850 1.362 1.00 58.50 302 GLU A C 1
ATOM 2532 O O . GLU A 1 302 ? 13.298 23.648 0.969 1.00 58.50 302 GLU A O 1
ATOM 2537 N N . GLU A 1 303 ? 11.275 22.667 0.735 1.00 51.34 303 GLU A N 1
ATOM 2538 C CA . GLU A 1 303 ? 10.780 23.551 -0.343 1.00 51.34 303 GLU A CA 1
ATOM 2539 C C . GLU A 1 303 ? 10.181 24.837 0.230 1.00 51.34 303 GLU A C 1
ATOM 2541 O O . GLU A 1 303 ? 9.416 24.724 1.215 1.00 51.34 303 GLU A O 1
#

Secondary structure (DSSP, 8-state):
-HHHHHTTTTT--HHHHHHHHHHHHTT-TT---TTS-GGG--TTHHHHHHHHHHHHHHHHHHHH-HHHHHHHHHHHHHHHTTS---HHHHHHHHHHH--S--HIIIIIIHH----B-EEEEEETTEEEEEE-SS----EEEEEE-TTS-EEEEEEE-S-SSEEEEEPPTT--EEEE-TTS-S-BTTGGGSBS---EEEEESS-S--SSSEEEEEEEE---EETTTEE--EEEEEE--STT-SEEEEEEEEEETTTTEEEEEEEEEEEE---SS-SEEEEEEEEEEETTEEEEEEEEEEE-S--

Sequence (303 aa):
MVQNKLGIAKNLKFSWFEYFQYAMTAKSPSVQPLSLKANEYNGSNYGLNYSKTAVFTRFLQHYLGDEKMDEIMQDYFETWKFKHPYPEDLRKIFEKHTNKDLSWYFEGVLETTDYLDYSIDKKRNQFTISNHGELKTPIEVVFYGSQHNELERRWLEGFDWMKSVQGPVGTWYAIIDPDENMPDVKRENNSTRKELYFNWVWDQPNYYDHEVNILPWLFSYNFYNGWTPGAMLYKGGTPGYTSTTSIQPMWDFNNNQPVLKFHRINNFDSNNFFRASSLSFSGMRYQGNTGGAIKFDGSYGEE

Organism: NCBI:txid408172

InterPro domains:
  IPR014782 Peptidase M1, membrane alanine aminopeptidase [PF01433] (46-106)
  IPR027268 Peptidase M4/M1, CTD superfamily [G3DSA:1.10.390.10] (2-111)

Radius of gyration: 22.98 Å; chains: 1; bounding box: 55×55×65 Å

pLDDT: mean 92.9, std 6.0, range [51.34, 98.56]